Protein AF-A0A6P7GHE4-F1 (afdb_monomer_lite)

Secondary structure (DSSP, 8-state):
--------SS-------PPP---------TT---HHHHHHHHHHHHHHHHHHHTT--EEEEEEEEEETT---S-----SS--SHHHHHHTT----PPPPSS--SEEEEEEEE-SS-BPTT--EEEEEPS-S-GGGTS-HHHHHHHHHHHHHHSPTT-EEEE---TTTT-BSS----TTS-HHHHHHHHHHTT----TT--HHHHHHHHHHHTTTT--BHHHHHHHHTT-EEEEPPTT-GGG-THHHHHHHHHHHHHHH--S-HHHHHHHHHHHH--

InterPro domains:
  IPR036397 Ribonuclease H superfamily [G3DSA:3.30.420.10] (23-276)
  IPR038717 Tc1-like transposase, DDE domain [PF13358] (132-262)

Foldseek 3Di:
DPDDDDDDDDDDDDDDDDDDDDDDDDPPPVPDDDPVLVVLQVVLVVVVVVCVVVVAFEKEKDKDKAFLLQADPDDDADPVDPDPVSCVVVVHDRPADRDPDRHKMKMWIFMDTPVATQVVRIDIDIDDPDPDPDPPDALVVVVVSLLVVLVRDDAAHEYEDACPPSQQAAPDDQDDPPDDPVVLVVVCVVVVNDDDPPDDPVVSVVSSVVVVVVRRDGPSQVSQVVSNYHYRYDRPPPCVVRCVVVLVVQLSVQLNVPRPSDVVVSVVSSVVSNVD

Structure (mmCIF, N/CA/C/O backbone):
data_AF-A0A6P7GHE4-F1
#
_entry.id   AF-A0A6P7GHE4-F1
#
loop_
_atom_site.group_PDB
_atom_site.id
_atom_site.type_symbol
_atom_site.label_atom_id
_atom_site.label_alt_id
_atom_site.label_comp_id
_atom_site.label_asym_id
_atom_site.label_entity_id
_atom_site.label_seq_id
_atom_site.pdbx_PDB_ins_code
_atom_site.Cartn_x
_atom_site.Cartn_y
_atom_site.Cartn_z
_atom_site.occupancy
_atom_site.B_iso_or_equiv
_atom_site.auth_seq_id
_atom_site.auth_comp_id
_atom_site.auth_asym_id
_atom_site.auth_atom_id
_atom_site.pdbx_PDB_model_num
ATOM 1 N N . MET A 1 1 ? -32.252 -10.692 1.758 1.00 29.23 1 MET A N 1
ATOM 2 C CA . MET A 1 1 ? -33.285 -10.154 0.843 1.00 29.23 1 MET A CA 1
ATOM 3 C C . MET A 1 1 ? -34.645 -10.488 1.381 1.00 29.23 1 MET A C 1
ATOM 5 O O . MET A 1 1 ? -34.900 -11.663 1.584 1.00 29.23 1 MET A O 1
ATOM 9 N N . LYS A 1 2 ? -35.514 -9.495 1.576 1.00 24.69 2 LYS A N 1
ATOM 10 C CA . LYS A 1 2 ? -36.927 -9.709 1.251 1.00 24.69 2 LYS A CA 1
ATOM 11 C C . LYS A 1 2 ? -37.078 -9.450 -0.251 1.00 24.69 2 LYS A C 1
ATOM 13 O O . LYS A 1 2 ? -36.447 -8.537 -0.777 1.00 24.69 2 LYS A O 1
ATOM 18 N N . MET A 1 3 ? -37.784 -10.362 -0.910 1.00 25.02 3 MET A N 1
ATOM 19 C CA . MET A 1 3 ? -37.898 -10.554 -2.357 1.00 25.02 3 MET A CA 1
ATOM 20 C C . MET A 1 3 ? -38.840 -9.532 -3.007 1.00 25.02 3 MET A C 1
ATOM 22 O O . MET A 1 3 ? -39.865 -9.203 -2.420 1.00 25.02 3 MET A O 1
ATOM 26 N N . CYS A 1 4 ? -38.557 -9.146 -4.252 1.00 26.06 4 CYS A N 1
ATOM 27 C CA . CYS A 1 4 ? -39.612 -8.856 -5.224 1.00 26.06 4 CYS A CA 1
ATOM 28 C C . CYS A 1 4 ? -39.666 -10.035 -6.194 1.00 26.06 4 CYS A C 1
ATOM 30 O O . CYS A 1 4 ? -38.630 -10.469 -6.698 1.00 26.06 4 CYS A O 1
ATOM 32 N N . MET A 1 5 ? -40.864 -10.584 -6.389 1.00 27.06 5 MET A N 1
ATOM 33 C CA . MET A 1 5 ? -41.121 -11.653 -7.345 1.00 27.06 5 MET A CA 1
ATOM 34 C C . MET A 1 5 ? -41.538 -11.042 -8.674 1.00 27.06 5 MET A C 1
ATOM 36 O O . MET A 1 5 ? -42.474 -10.250 -8.712 1.00 27.06 5 MET A O 1
ATOM 40 N N . GLU A 1 6 ? -40.906 -11.482 -9.753 1.00 32.12 6 GLU A N 1
ATOM 41 C CA . GLU A 1 6 ? -41.463 -11.370 -11.094 1.00 32.12 6 GLU A CA 1
ATOM 42 C C . GLU A 1 6 ? -41.661 -12.800 -11.603 1.00 32.12 6 GLU A C 1
ATOM 44 O O . GLU A 1 6 ? -40.736 -13.617 -11.604 1.00 32.12 6 GLU A O 1
ATOM 49 N N . LYS A 1 7 ? -42.912 -13.151 -11.909 1.00 34.69 7 LYS A N 1
ATOM 50 C CA . LYS A 1 7 ? -43.255 -14.449 -12.486 1.00 34.69 7 LYS A CA 1
ATOM 51 C C . LYS A 1 7 ? -43.009 -14.366 -13.985 1.00 34.69 7 LYS A C 1
ATOM 53 O O . LYS A 1 7 ? -43.768 -13.686 -14.662 1.00 34.69 7 LYS A O 1
ATOM 58 N N . ASP A 1 8 ? -42.068 -15.148 -14.506 1.00 35.94 8 ASP A N 1
ATOM 59 C CA . ASP A 1 8 ? -42.230 -15.664 -15.863 1.00 35.94 8 ASP A CA 1
ATOM 60 C C . ASP A 1 8 ? -41.612 -17.068 -16.027 1.00 35.94 8 ASP A C 1
ATOM 62 O O . ASP A 1 8 ? -40.442 -17.319 -15.741 1.00 35.94 8 ASP A O 1
ATOM 66 N N . LYS A 1 9 ? -42.465 -18.006 -16.453 1.00 40.44 9 LYS A N 1
ATOM 67 C CA . LYS A 1 9 ? -42.154 -19.276 -17.144 1.00 40.44 9 LYS A CA 1
ATOM 68 C C . LYS A 1 9 ? -41.112 -20.232 -16.529 1.00 40.44 9 LYS A C 1
ATOM 70 O O . LYS A 1 9 ? -40.211 -20.726 -17.204 1.00 40.44 9 LYS A O 1
ATOM 75 N N . GLY A 1 10 ? -41.343 -20.643 -15.281 1.00 40.25 10 GLY A N 1
ATOM 76 C CA . GLY A 1 10 ? -41.163 -22.054 -14.889 1.00 40.25 10 GLY A CA 1
ATOM 77 C C . GLY A 1 10 ? -39.741 -22.628 -14.778 1.00 40.25 10 GLY A C 1
ATOM 78 O O . GLY A 1 10 ? -39.605 -23.848 -14.757 1.00 40.25 10 GLY A O 1
ATOM 79 N N . LYS A 1 11 ? -38.680 -21.816 -14.667 1.00 31.94 11 LYS A N 1
ATOM 80 C CA . LYS A 1 11 ? -37.327 -22.315 -14.338 1.00 31.94 11 LYS A CA 1
ATOM 81 C C . LYS A 1 11 ? -36.658 -21.444 -13.272 1.00 31.94 11 LYS A C 1
ATOM 83 O O . LYS A 1 11 ? -36.286 -20.306 -13.533 1.00 31.94 11 LYS A O 1
ATOM 88 N N . VAL A 1 12 ? -36.480 -21.994 -12.070 1.00 27.48 12 VAL A N 1
ATOM 89 C CA . VAL A 1 12 ? -35.759 -21.343 -10.964 1.00 27.48 12 VAL A CA 1
ATOM 90 C C . VAL A 1 12 ? -34.254 -21.421 -11.239 1.00 27.48 12 VAL A C 1
ATOM 92 O O . VAL A 1 12 ? -33.667 -22.498 -11.185 1.00 27.48 12 VAL A O 1
ATOM 95 N N . LYS A 1 13 ? -33.614 -20.283 -11.528 1.00 28.44 13 LYS A N 1
ATOM 96 C CA . LYS A 1 13 ? -32.155 -20.125 -11.434 1.00 28.44 13 LYS A CA 1
ATOM 97 C C . LYS A 1 13 ? -31.831 -19.304 -10.190 1.00 28.44 13 LYS A C 1
ATOM 99 O O . LYS A 1 13 ? -32.267 -18.165 -10.061 1.00 28.44 13 LYS A O 1
ATOM 104 N N . ILE A 1 14 ? -31.061 -19.894 -9.282 1.00 24.64 14 ILE A N 1
ATOM 105 C CA . ILE A 1 14 ? -30.550 -19.239 -8.077 1.00 24.64 14 ILE A CA 1
ATOM 106 C C . ILE A 1 14 ? -29.325 -18.411 -8.481 1.00 24.64 14 ILE A C 1
ATOM 108 O O . ILE A 1 14 ? -28.279 -18.973 -8.792 1.00 24.64 14 ILE A O 1
ATOM 112 N N . TYR A 1 15 ? -29.436 -17.083 -8.465 1.00 30.89 15 TYR A N 1
ATOM 113 C CA . TYR A 1 15 ? -28.270 -16.198 -8.435 1.00 30.89 15 TYR A CA 1
ATOM 114 C C . TYR A 1 15 ? -28.155 -15.610 -7.031 1.00 30.89 15 TYR A C 1
ATOM 116 O O . TYR A 1 15 ? -28.996 -14.832 -6.585 1.00 30.89 15 TYR A O 1
ATOM 124 N N . VAL A 1 16 ? -27.110 -16.022 -6.316 1.00 27.73 16 VAL A N 1
ATOM 125 C CA . VAL A 1 16 ? -26.747 -15.484 -5.004 1.00 27.73 16 VAL A CA 1
ATOM 126 C C . VAL A 1 16 ? -26.125 -14.103 -5.220 1.00 27.73 16 VAL A C 1
ATOM 128 O O . VAL A 1 16 ? -24.949 -13.994 -5.554 1.00 27.73 16 VAL A O 1
ATOM 131 N N . LEU A 1 17 ? -26.911 -13.040 -5.046 1.00 35.88 17 LEU A N 1
ATOM 132 C CA . LEU A 1 17 ? -26.409 -11.668 -4.930 1.00 35.88 17 LEU A CA 1
ATOM 133 C C . LEU A 1 17 ? -26.568 -11.202 -3.477 1.00 35.88 17 LEU A C 1
ATOM 135 O O . LEU A 1 17 ? -27.676 -11.043 -2.961 1.00 35.88 17 LEU A O 1
ATOM 139 N N . LEU A 1 18 ? -25.425 -11.048 -2.804 1.00 32.50 18 LEU A N 1
ATOM 140 C CA . LEU A 1 18 ? -25.300 -10.535 -1.440 1.00 32.50 18 LEU A CA 1
ATOM 141 C C . LEU A 1 18 ? -25.598 -9.023 -1.343 1.00 32.50 18 LEU A C 1
ATOM 143 O O . LEU A 1 18 ? -25.493 -8.268 -2.303 1.00 32.50 18 LEU A O 1
ATOM 147 N N . PHE A 1 19 ? -25.971 -8.624 -0.127 1.00 30.53 19 PHE A N 1
ATOM 148 C CA . PHE A 1 19 ? -26.656 -7.401 0.304 1.00 30.53 19 PHE A CA 1
ATOM 149 C C . PHE A 1 19 ? -25.765 -6.149 0.504 1.00 30.53 19 PHE A C 1
ATOM 151 O O . PHE A 1 19 ? -24.581 -6.256 0.806 1.00 30.53 19 PHE A O 1
ATOM 158 N N . CYS A 1 20 ? -26.398 -4.968 0.386 1.00 33.34 20 CYS A N 1
ATOM 159 C CA . CYS A 1 20 ? -25.912 -3.568 0.419 1.00 33.34 20 CYS A CA 1
ATOM 160 C C . CYS A 1 20 ? -25.050 -3.118 1.627 1.00 33.34 20 CYS A C 1
ATOM 162 O O . CYS A 1 20 ? -25.202 -3.681 2.707 1.00 33.34 20 CYS A O 1
ATOM 164 N N . ARG A 1 21 ? -24.305 -1.987 1.509 1.00 26.16 21 ARG A N 1
ATOM 165 C CA . ARG A 1 21 ? -23.842 -1.135 2.646 1.00 26.16 21 ARG A CA 1
ATOM 166 C C . ARG A 1 21 ? -23.670 0.371 2.319 1.00 26.16 21 ARG A C 1
ATOM 168 O O . ARG A 1 21 ? -23.484 0.763 1.174 1.00 26.16 21 ARG A O 1
ATOM 175 N N . TYR A 1 22 ? -23.765 1.168 3.389 1.00 29.47 22 TYR A N 1
ATOM 176 C CA . TYR A 1 22 ? -23.756 2.636 3.545 1.00 29.47 22 TYR A CA 1
ATOM 177 C C . TYR A 1 22 ? -22.556 3.347 2.876 1.00 29.47 22 TYR A C 1
ATOM 179 O O . TYR A 1 22 ? -21.414 2.965 3.117 1.00 29.47 22 TYR A O 1
ATOM 187 N N . LEU A 1 23 ? -22.801 4.398 2.078 1.00 32.28 23 LEU A N 1
ATOM 188 C CA . LEU A 1 23 ? -21.763 5.166 1.368 1.00 32.28 23 LEU A CA 1
ATOM 189 C C . LEU A 1 23 ? -21.802 6.653 1.755 1.00 32.28 23 LEU A C 1
ATOM 191 O O . LEU A 1 23 ? -22.831 7.313 1.615 1.00 32.28 23 LEU A O 1
ATOM 195 N N . LYS A 1 24 ? -20.654 7.201 2.166 1.00 36.69 24 LYS A N 1
ATOM 196 C CA . LYS A 1 24 ? -20.411 8.652 2.236 1.00 36.69 24 LYS A CA 1
ATOM 197 C C . LYS A 1 24 ? -20.245 9.187 0.806 1.00 36.69 24 LYS A C 1
ATOM 199 O O . LYS A 1 24 ? -19.669 8.491 -0.028 1.00 36.69 24 LYS A O 1
ATOM 204 N N . ARG A 1 25 ? -20.745 10.394 0.493 1.00 32.78 25 ARG A N 1
ATOM 205 C CA . ARG A 1 25 ? -20.596 11.023 -0.842 1.00 32.78 25 ARG A CA 1
ATOM 206 C C . ARG A 1 25 ? -19.114 11.067 -1.240 1.00 32.78 25 ARG A C 1
ATOM 208 O O . ARG A 1 25 ? -18.381 11.934 -0.776 1.00 32.78 25 ARG A O 1
ATOM 215 N N . SER A 1 26 ? -18.689 10.156 -2.112 1.00 46.00 26 SER A N 1
ATOM 216 C CA . SER A 1 26 ? -17.427 10.254 -2.843 1.00 46.00 26 SER A CA 1
ATOM 217 C C . SER A 1 26 ? -17.683 10.912 -4.200 1.00 46.00 26 SER A C 1
ATOM 219 O O . SER A 1 26 ? -18.806 10.886 -4.721 1.00 46.00 26 SER A O 1
ATOM 221 N N . ARG A 1 27 ? -16.651 11.537 -4.782 1.00 42.72 27 ARG A N 1
ATOM 222 C CA . ARG A 1 27 ? -16.658 11.930 -6.197 1.00 42.72 27 ARG A CA 1
ATOM 223 C C . ARG A 1 27 ? -16.762 10.641 -7.019 1.00 42.72 27 ARG A C 1
ATOM 225 O O . ARG A 1 27 ? -15.749 10.026 -7.324 1.00 42.72 27 ARG A O 1
ATOM 232 N N . LYS A 1 28 ? -17.988 10.195 -7.302 1.00 43.09 28 LYS A N 1
ATOM 233 C CA . LYS A 1 28 ? -18.274 9.021 -8.133 1.00 43.09 28 LYS A CA 1
ATOM 234 C C . LYS A 1 28 ? -17.697 9.246 -9.534 1.00 43.09 28 LYS A C 1
ATOM 236 O O . LYS A 1 28 ? -18.369 9.797 -10.395 1.00 43.09 28 LYS A O 1
ATOM 241 N N . SER A 1 29 ? -16.471 8.790 -9.770 1.00 46.34 29 SER A N 1
ATOM 242 C CA . SER A 1 29 ? -15.884 8.643 -11.109 1.00 46.34 29 SER A CA 1
ATOM 243 C C . SER A 1 29 ? -16.321 7.348 -11.806 1.00 46.34 29 SER A C 1
ATOM 245 O O . SER A 1 29 ? -15.882 7.082 -12.919 1.00 46.34 29 SER A O 1
ATOM 247 N N . HIS A 1 30 ? -17.224 6.566 -11.195 1.00 45.22 30 HIS A N 1
ATOM 248 C CA . HIS A 1 30 ? -17.706 5.270 -11.700 1.00 45.22 30 HIS A CA 1
ATOM 249 C C . HIS A 1 30 ? -18.338 5.329 -13.102 1.00 45.22 30 HIS A C 1
ATOM 251 O O . HIS A 1 30 ? -18.618 4.288 -13.684 1.00 45.22 30 HIS A O 1
ATOM 257 N N . LEU A 1 31 ? -18.617 6.522 -13.636 1.00 49.34 31 LEU A N 1
ATOM 258 C CA . LEU A 1 31 ? -19.331 6.663 -14.901 1.00 49.34 31 LEU A CA 1
ATOM 259 C C . LEU A 1 31 ? -18.430 6.613 -16.140 1.00 49.34 31 LEU A C 1
ATOM 261 O O . LEU A 1 31 ? -18.972 6.417 -17.219 1.00 49.34 31 LEU A O 1
ATOM 265 N N . ILE A 1 32 ? -17.098 6.717 -16.014 1.00 54.50 32 ILE A N 1
ATOM 266 C CA . ILE A 1 32 ? -16.147 6.452 -17.113 1.00 54.50 32 ILE A CA 1
ATOM 267 C C . ILE A 1 32 ? -14.817 5.959 -16.507 1.00 54.50 32 ILE A C 1
ATOM 269 O O . ILE A 1 32 ? -13.859 6.722 -16.361 1.00 54.50 32 ILE A O 1
ATOM 273 N N . GLU A 1 33 ? -14.743 4.687 -16.099 1.00 67.69 33 GLU A N 1
ATOM 274 C CA . GLU A 1 33 ? -13.440 4.064 -15.820 1.00 67.69 33 GLU A CA 1
ATOM 275 C C . GLU A 1 33 ? -12.651 3.975 -17.132 1.00 67.69 33 GLU A C 1
ATOM 277 O O . GLU A 1 33 ? -13.160 3.498 -18.145 1.00 67.69 33 GLU A O 1
ATOM 282 N N . ARG A 1 34 ? -11.394 4.423 -17.127 1.00 80.19 34 ARG A N 1
ATOM 283 C CA . ARG A 1 34 ? -10.511 4.242 -18.283 1.00 80.19 34 ARG A CA 1
ATOM 284 C C . ARG A 1 34 ? -10.217 2.754 -18.492 1.00 80.19 34 ARG A C 1
ATOM 286 O O . ARG A 1 34 ? -9.992 2.028 -17.523 1.00 80.19 34 ARG A O 1
ATOM 293 N N . ASP A 1 35 ? -10.096 2.323 -19.746 1.00 87.81 35 ASP A N 1
ATOM 294 C CA . ASP A 1 35 ? -9.808 0.927 -20.101 1.00 87.81 35 ASP A CA 1
ATOM 295 C C . ASP A 1 35 ? -8.580 0.335 -19.392 1.00 87.81 35 ASP A C 1
ATOM 297 O O . ASP A 1 35 ? -8.543 -0.856 -19.084 1.00 87.81 35 ASP A O 1
ATOM 301 N N . ASP A 1 36 ? -7.541 1.135 -19.140 1.00 84.56 36 ASP A N 1
ATOM 302 C CA . ASP A 1 36 ? -6.350 0.680 -18.422 1.00 84.56 36 ASP A CA 1
ATOM 303 C C . ASP A 1 36 ? -6.643 0.335 -16.955 1.00 84.56 36 ASP A C 1
ATOM 305 O O . ASP A 1 36 ? -6.103 -0.652 -16.448 1.00 84.56 36 ASP A O 1
ATOM 309 N N . ILE A 1 37 ? -7.541 1.080 -16.304 1.00 84.00 37 ILE A N 1
ATOM 310 C CA . ILE A 1 37 ? -7.993 0.818 -14.930 1.00 84.00 37 ILE A CA 1
ATOM 311 C C . ILE A 1 37 ? -8.893 -0.420 -14.904 1.00 84.00 37 ILE A C 1
ATOM 313 O O . ILE A 1 37 ? -8.668 -1.304 -14.078 1.00 84.00 37 ILE A O 1
ATOM 317 N N . ILE A 1 38 ? -9.813 -0.560 -15.868 1.00 85.69 38 ILE A N 1
ATOM 318 C CA . ILE A 1 38 ? -10.664 -1.755 -16.011 1.00 85.69 38 ILE A CA 1
ATOM 319 C C . ILE A 1 38 ? -9.796 -3.010 -16.171 1.00 85.69 38 ILE A C 1
ATOM 321 O O . ILE A 1 38 ? -9.949 -3.980 -15.427 1.00 85.69 38 ILE A O 1
ATOM 325 N N . ARG A 1 39 ? -8.820 -2.988 -17.092 1.00 91.25 39 ARG A N 1
ATOM 326 C CA . ARG A 1 39 ? -7.888 -4.112 -17.292 1.00 91.25 39 ARG A CA 1
ATOM 327 C C . ARG A 1 39 ? -7.057 -4.399 -16.044 1.00 91.25 39 ARG A C 1
ATOM 329 O O . ARG A 1 39 ? -6.754 -5.559 -15.767 1.00 91.25 39 ARG A O 1
ATOM 336 N N . TRP A 1 40 ? -6.650 -3.379 -15.288 1.00 91.62 40 TRP A N 1
ATOM 337 C CA . TRP A 1 40 ? -5.955 -3.589 -14.017 1.00 91.62 40 TRP A CA 1
ATOM 338 C C . TRP A 1 40 ? -6.873 -4.261 -12.997 1.00 91.62 40 TRP A C 1
ATOM 340 O O . TRP A 1 40 ? -6.486 -5.278 -12.429 1.00 91.62 40 TRP A O 1
ATOM 350 N N . ARG A 1 41 ? -8.108 -3.786 -12.835 1.00 91.31 41 ARG A N 1
ATOM 351 C CA . ARG A 1 41 ? -9.088 -4.400 -11.939 1.00 91.31 41 ARG A CA 1
ATOM 352 C C . ARG A 1 41 ? -9.370 -5.856 -12.292 1.00 91.31 41 ARG A C 1
ATOM 354 O O . ARG A 1 41 ? -9.314 -6.704 -11.406 1.00 91.31 41 ARG A O 1
ATOM 361 N N . CYS A 1 42 ? -9.575 -6.183 -13.567 1.00 94.00 42 CYS A N 1
ATOM 362 C CA . CYS A 1 42 ? -9.729 -7.571 -14.013 1.00 94.00 42 CYS A CA 1
ATOM 363 C C . CYS A 1 42 ? -8.509 -8.438 -13.662 1.00 94.00 42 CYS A C 1
ATOM 365 O O . CYS A 1 42 ? -8.674 -9.545 -13.148 1.00 94.00 42 CYS A O 1
ATOM 367 N N . ARG A 1 43 ? -7.286 -7.933 -13.883 1.00 96.38 43 ARG A N 1
ATOM 368 C CA . ARG A 1 43 ? -6.051 -8.639 -13.501 1.00 96.38 43 ARG A CA 1
ATOM 369 C C . ARG A 1 43 ? -5.957 -8.844 -11.994 1.00 96.38 43 ARG A C 1
ATOM 371 O O . ARG A 1 43 ? -5.748 -9.970 -11.567 1.00 96.38 43 ARG A O 1
ATOM 378 N N . TYR A 1 44 ? -6.193 -7.801 -11.201 1.00 96.44 44 TYR A N 1
ATOM 379 C CA . TYR A 1 44 ? -6.195 -7.881 -9.740 1.00 96.44 44 TYR A CA 1
ATOM 380 C C . TYR A 1 44 ? -7.180 -8.944 -9.236 1.00 96.44 44 TYR A C 1
ATOM 382 O O . TYR A 1 44 ? -6.799 -9.817 -8.460 1.00 96.44 44 TYR A O 1
ATOM 390 N N . LEU A 1 45 ? -8.427 -8.911 -9.721 1.00 95.81 45 LEU A N 1
ATOM 391 C CA . LEU A 1 45 ? -9.470 -9.866 -9.333 1.00 95.81 45 LEU A CA 1
ATOM 392 C C . LEU A 1 45 ? -9.116 -11.304 -9.732 1.00 95.81 45 LEU A C 1
ATOM 394 O O . LEU A 1 45 ? -9.412 -12.239 -8.988 1.00 95.81 45 LEU A O 1
ATOM 398 N N . THR A 1 46 ? -8.463 -11.482 -10.880 1.00 97.81 46 THR A N 1
ATOM 399 C CA . THR A 1 46 ? -7.979 -12.792 -11.332 1.00 97.81 46 THR A CA 1
ATOM 400 C C . THR A 1 46 ? -6.850 -13.289 -10.431 1.00 97.81 46 THR A C 1
ATOM 402 O O . THR A 1 46 ? -6.958 -14.379 -9.877 1.00 97.81 46 THR A O 1
ATOM 405 N N . SER A 1 47 ? -5.822 -12.465 -10.200 1.00 97.56 47 SER A N 1
ATOM 406 C CA . SER A 1 47 ? -4.669 -12.816 -9.365 1.00 97.56 47 SER A CA 1
ATOM 407 C C . SER A 1 47 ? -5.067 -13.125 -7.927 1.00 97.56 47 SER A C 1
ATOM 409 O O . SER A 1 47 ? -4.643 -14.133 -7.374 1.00 97.56 47 SER A O 1
ATOM 411 N N . ILE A 1 48 ? -5.927 -12.310 -7.307 1.00 96.38 48 ILE A N 1
ATOM 412 C CA . ILE A 1 48 ? -6.341 -12.564 -5.924 1.00 96.38 48 ILE A CA 1
ATOM 413 C C . ILE A 1 48 ? -7.184 -13.841 -5.805 1.00 96.38 48 ILE A C 1
ATOM 415 O O . ILE A 1 48 ? -7.066 -14.562 -4.817 1.00 96.38 48 ILE A O 1
ATOM 419 N N . LYS A 1 49 ? -8.012 -14.157 -6.812 1.00 97.50 49 LYS A N 1
ATOM 420 C CA . LYS A 1 49 ? -8.769 -15.416 -6.865 1.00 97.50 49 LYS A CA 1
ATOM 421 C C . LYS A 1 49 ? -7.830 -16.615 -6.994 1.00 97.50 49 LYS A C 1
ATOM 423 O O . LYS A 1 49 ? -8.014 -17.605 -6.293 1.00 97.50 49 LYS A O 1
ATOM 428 N N . GLU A 1 50 ? -6.830 -16.509 -7.859 1.00 98.19 50 GLU A N 1
ATOM 429 C CA . GLU A 1 50 ? -5.810 -17.534 -8.047 1.00 98.19 50 GLU A CA 1
ATOM 430 C C . GLU A 1 50 ? -5.015 -17.777 -6.756 1.00 98.19 50 GLU A C 1
ATOM 432 O O . GLU A 1 50 ? -4.937 -18.911 -6.288 1.00 98.19 50 GLU A O 1
ATOM 437 N N . TYR A 1 51 ? -4.516 -16.724 -6.108 1.00 97.88 51 TYR A N 1
ATOM 438 C CA . TYR A 1 51 ? -3.779 -16.855 -4.850 1.00 97.88 51 TYR A CA 1
ATOM 439 C C . TYR A 1 51 ? -4.610 -17.495 -3.735 1.00 97.88 51 TYR A C 1
ATOM 441 O O . TYR A 1 51 ? -4.101 -18.358 -3.021 1.00 97.88 51 TYR A O 1
ATOM 449 N N . ARG A 1 52 ? -5.902 -17.154 -3.638 1.00 96.19 52 ARG A N 1
ATOM 450 C CA . ARG A 1 52 ? -6.835 -17.832 -2.723 1.00 96.19 52 ARG A CA 1
ATOM 451 C C . ARG A 1 52 ? -6.986 -19.314 -3.060 1.00 96.19 52 ARG A C 1
ATOM 453 O O . ARG A 1 52 ? -6.949 -20.139 -2.159 1.00 96.19 52 ARG A O 1
ATOM 460 N N . SER A 1 53 ? -7.112 -19.666 -4.343 1.00 97.62 53 SER A N 1
ATOM 461 C CA . SER A 1 53 ? -7.220 -21.072 -4.769 1.00 97.62 53 SER A CA 1
ATOM 462 C C . SER A 1 53 ? -5.958 -21.892 -4.485 1.00 97.62 53 SER A C 1
ATOM 464 O O . SER A 1 53 ? -6.049 -23.089 -4.241 1.00 97.62 53 SER A O 1
ATOM 466 N N . GLN A 1 54 ? -4.794 -21.239 -4.457 1.00 97.38 54 GLN A N 1
ATOM 467 C CA . GLN A 1 54 ? -3.512 -21.839 -4.084 1.00 97.38 54 GLN A CA 1
ATOM 468 C C . GLN A 1 54 ? -3.302 -21.910 -2.561 1.00 97.38 54 GLN A C 1
ATOM 470 O O . GLN A 1 54 ? -2.249 -22.359 -2.117 1.00 97.38 54 GLN A O 1
ATOM 475 N N . GLY A 1 55 ? -4.254 -21.425 -1.753 1.00 96.06 55 GLY A N 1
ATOM 476 C CA . GLY A 1 55 ? -4.123 -21.376 -0.296 1.00 96.06 55 GLY A CA 1
ATOM 477 C C . GLY A 1 55 ? -3.027 -20.425 0.194 1.00 96.06 55 GLY A C 1
ATOM 478 O O . GLY A 1 55 ? -2.510 -20.604 1.295 1.00 96.06 55 GLY A O 1
ATOM 479 N N . LYS A 1 56 ? -2.629 -19.429 -0.612 1.00 97.25 56 LYS A N 1
ATOM 480 C CA . LYS A 1 56 ? -1.616 -18.455 -0.189 1.00 97.25 56 LYS A CA 1
ATOM 481 C C . LYS A 1 56 ? -2.180 -17.560 0.922 1.00 97.25 56 LYS A C 1
ATOM 483 O O . LYS A 1 56 ? -3.261 -16.999 0.729 1.00 97.25 56 LYS A O 1
ATOM 488 N N . PRO A 1 57 ? -1.443 -17.341 2.026 1.00 97.06 57 PRO A N 1
ATOM 489 C CA . PRO A 1 57 ? -1.812 -16.349 3.031 1.00 97.06 57 PRO A CA 1
ATOM 490 C C . PRO A 1 57 ? -1.881 -14.952 2.408 1.00 97.06 57 PRO A C 1
ATOM 492 O O . PRO A 1 57 ? -0.935 -14.533 1.737 1.00 97.06 57 PRO A O 1
ATOM 495 N N . ILE A 1 58 ? -2.984 -14.232 2.622 1.00 98.19 58 ILE A N 1
ATOM 496 C CA . ILE A 1 58 ? -3.170 -12.873 2.097 1.00 98.19 58 ILE A CA 1
ATOM 497 C C . ILE A 1 58 ? -3.251 -11.892 3.256 1.00 98.19 58 ILE A C 1
ATOM 499 O O . ILE A 1 58 ? -4.099 -12.024 4.139 1.00 98.19 58 ILE A O 1
ATOM 503 N N . TYR A 1 59 ? -2.387 -10.891 3.202 1.00 98.31 59 TYR A N 1
ATOM 504 C CA . TYR A 1 59 ? -2.324 -9.795 4.145 1.00 98.31 59 TYR A CA 1
ATOM 505 C C . TYR A 1 59 ? -2.673 -8.497 3.433 1.00 98.31 59 TYR A C 1
ATOM 507 O O . TYR A 1 59 ? -2.259 -8.264 2.300 1.00 98.31 59 TYR A O 1
ATOM 515 N N . TYR A 1 60 ? -3.432 -7.653 4.107 1.00 97.56 60 TYR A N 1
ATOM 516 C CA . TYR A 1 60 ? -3.893 -6.364 3.628 1.00 97.56 60 TYR A CA 1
ATOM 517 C C . TYR A 1 60 ? -3.292 -5.305 4.534 1.00 97.56 60 TYR A C 1
ATOM 519 O O . TYR A 1 60 ? -3.419 -5.411 5.754 1.00 97.56 60 TYR A O 1
ATOM 527 N N . LEU A 1 61 ? -2.617 -4.326 3.945 1.00 96.00 61 LEU A N 1
ATOM 528 C CA . LEU A 1 61 ? -2.131 -3.154 4.659 1.00 96.00 61 LEU A CA 1
ATOM 529 C C . LEU A 1 61 ? -2.788 -1.904 4.100 1.00 96.00 61 LEU A C 1
ATOM 531 O O . LEU A 1 61 ? -3.177 -1.872 2.928 1.00 96.00 61 LEU A O 1
ATOM 535 N N . ASP A 1 62 ? -2.930 -0.914 4.968 1.00 92.69 62 ASP A N 1
ATOM 536 C CA . ASP A 1 62 ? -3.452 0.403 4.634 1.00 92.69 62 ASP A CA 1
ATOM 537 C C . ASP A 1 62 ? -3.227 1.369 5.799 1.00 92.69 62 ASP A C 1
ATOM 539 O O . ASP A 1 62 ? -3.107 0.958 6.962 1.00 92.69 62 ASP A O 1
ATOM 543 N N . GLU A 1 63 ? -3.238 2.654 5.478 1.00 90.50 63 GLU A N 1
ATOM 544 C CA . GLU A 1 63 ? -3.164 3.757 6.416 1.00 90.50 63 GLU A CA 1
ATOM 545 C C . GLU A 1 63 ? -4.552 4.354 6.692 1.00 90.50 63 GLU A C 1
ATOM 547 O O . GLU A 1 63 ? -5.345 4.621 5.794 1.00 90.50 63 GLU A O 1
ATOM 552 N N . THR A 1 64 ? -4.831 4.694 7.949 1.00 88.88 64 THR A N 1
ATOM 553 C CA . THR A 1 64 ? -5.978 5.534 8.317 1.00 88.88 64 THR A CA 1
ATOM 554 C C . THR A 1 64 ? -5.555 6.615 9.302 1.00 88.88 64 THR A C 1
ATOM 556 O O . THR A 1 64 ? -4.503 6.551 9.932 1.00 88.88 64 THR A O 1
ATOM 559 N N . TRP A 1 65 ? -6.414 7.613 9.486 1.00 85.38 65 TRP A N 1
ATOM 560 C CA . TRP A 1 65 ? -6.270 8.608 10.541 1.00 85.38 65 TRP A CA 1
ATOM 561 C C . TRP A 1 65 ? -7.459 8.596 11.500 1.00 85.38 65 TRP A C 1
ATOM 563 O O . TRP A 1 65 ? -8.606 8.344 11.106 1.00 85.38 65 TRP A O 1
ATOM 573 N N . VAL A 1 66 ? -7.180 8.932 12.756 1.00 84.75 66 VAL A N 1
ATOM 574 C CA . VAL A 1 66 ? -8.172 9.206 13.799 1.00 84.75 66 VAL A CA 1
ATOM 575 C C . VAL A 1 66 ? -7.867 10.573 14.392 1.00 84.75 66 VAL A C 1
ATOM 577 O O . VAL A 1 66 ? -6.730 10.861 14.740 1.00 84.75 66 VAL A O 1
ATOM 580 N N . ASN A 1 67 ? -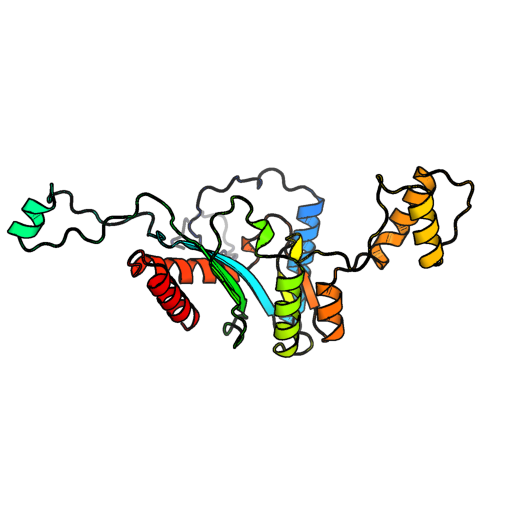8.871 11.440 14.478 1.00 84.00 67 ASN A N 1
ATOM 581 C CA . ASN A 1 67 ? -8.681 12.794 14.995 1.00 84.00 67 ASN A CA 1
ATOM 582 C C . ASN A 1 67 ? -9.050 12.868 16.479 1.00 84.00 67 ASN A C 1
ATOM 584 O O . ASN A 1 67 ? -9.933 12.145 16.934 1.00 84.00 67 ASN A O 1
ATOM 588 N N . GLU A 1 68 ? -8.456 13.807 17.206 1.00 80.00 68 GLU A N 1
ATOM 589 C CA . GLU A 1 68 ? -8.805 14.110 18.595 1.00 80.00 68 GLU A CA 1
ATOM 590 C C . GLU A 1 68 ? -10.307 14.389 18.745 1.00 80.00 68 GLU A C 1
ATOM 592 O O . GLU A 1 68 ? -10.975 13.804 19.591 1.00 80.00 68 GLU A O 1
ATOM 597 N N . GLY A 1 69 ? -10.879 15.187 17.841 1.00 73.12 69 GLY A N 1
ATOM 598 C CA . GLY A 1 69 ? -12.310 15.485 17.787 1.00 73.12 69 GLY A CA 1
ATOM 599 C C . GLY A 1 69 ? -13.172 14.448 17.059 1.00 73.12 69 GLY A C 1
ATOM 600 O O . GLY A 1 69 ? -14.258 14.792 16.593 1.00 73.12 69 GLY A O 1
ATOM 601 N N . HIS A 1 70 ? -12.704 13.208 16.864 1.00 73.25 70 HIS A N 1
ATOM 602 C CA . HIS A 1 70 ? -13.451 12.203 16.101 1.00 73.25 70 HIS A CA 1
ATOM 603 C C . HIS A 1 70 ? -14.759 11.805 16.805 1.00 73.25 70 HIS A C 1
ATOM 605 O O . HIS A 1 70 ? -14.747 11.203 17.874 1.00 73.25 70 HIS A O 1
ATOM 611 N N . THR A 1 71 ? -15.894 12.136 16.192 1.00 66.62 71 THR A N 1
ATOM 612 C CA . THR A 1 71 ? -17.248 11.889 16.712 1.00 66.62 71 THR A CA 1
ATOM 613 C C . THR A 1 71 ? -18.111 11.181 15.676 1.00 66.62 71 THR A C 1
ATOM 615 O O . THR A 1 71 ? -17.794 11.153 14.483 1.00 66.62 71 THR A O 1
ATOM 618 N N . LYS A 1 72 ? -19.243 10.623 16.121 1.00 60.56 72 LYS A N 1
ATOM 619 C CA . LYS A 1 72 ? -20.291 10.163 15.207 1.00 60.56 72 LYS A CA 1
ATOM 620 C C . LYS A 1 72 ? -20.928 11.352 14.490 1.00 60.56 72 LYS A C 1
ATOM 622 O O . LYS A 1 72 ? -21.220 12.370 15.104 1.00 60.56 72 LYS A O 1
ATOM 627 N N . GLU A 1 73 ? -21.251 11.172 13.209 1.00 51.50 73 GLU A N 1
ATOM 628 C CA . GLU A 1 73 ? -21.985 12.178 12.420 1.00 51.50 73 GLU A CA 1
ATOM 629 C C . GLU A 1 73 ? -23.408 12.436 12.951 1.00 51.50 73 GLU A C 1
ATOM 631 O O . GLU A 1 73 ? -24.001 13.466 12.643 1.00 51.50 73 GLU A O 1
ATOM 636 N N . LYS A 1 74 ? -23.966 11.505 13.739 1.00 50.16 74 LYS A N 1
ATOM 637 C CA . LYS A 1 74 ? -25.286 11.618 14.367 1.00 50.16 74 LYS A CA 1
ATOM 638 C C . LYS A 1 74 ? -25.183 11.265 15.846 1.00 50.16 74 LYS A C 1
ATOM 640 O O . LYS A 1 74 ? -24.727 10.172 16.187 1.00 50.16 74 LYS A O 1
ATOM 645 N N . VAL A 1 75 ? -25.636 12.175 16.697 1.00 51.12 75 VAL A N 1
ATOM 646 C CA . VAL A 1 75 ? -25.740 12.001 18.149 1.00 51.12 75 VAL A CA 1
ATOM 647 C C . VAL A 1 75 ? -27.162 12.390 18.548 1.00 51.12 75 VAL A C 1
ATOM 649 O O . VAL A 1 75 ? -27.733 13.300 17.947 1.00 51.12 75 VAL A O 1
ATOM 652 N N . TRP A 1 76 ? -27.745 11.684 19.515 1.00 45.81 76 TRP A N 1
ATOM 653 C CA . TRP A 1 76 ? -29.008 12.104 20.118 1.00 45.81 76 TRP A CA 1
ATOM 654 C C . TRP A 1 76 ? -28.746 13.358 20.945 1.00 45.81 76 TRP A C 1
ATOM 656 O O . TRP A 1 76 ? -27.936 13.333 21.869 1.00 45.81 76 TRP A O 1
ATOM 666 N N . VAL A 1 77 ? -29.387 14.455 20.559 1.00 52.56 77 VAL A N 1
ATOM 667 C CA . VAL A 1 77 ? -29.346 15.715 21.295 1.00 52.56 77 VAL A CA 1
ATOM 668 C C . VAL A 1 77 ? -30.695 15.859 21.974 1.00 52.56 77 VAL A C 1
ATOM 670 O O . VAL A 1 77 ? -31.724 15.781 21.306 1.00 52.56 77 VAL A O 1
ATOM 673 N N . ASP A 1 78 ? -30.673 16.030 23.289 1.00 50.25 78 ASP A N 1
ATOM 674 C CA . ASP A 1 78 ? -31.858 16.394 24.055 1.00 50.25 78 ASP A CA 1
ATOM 675 C C . ASP A 1 78 ? -32.305 17.802 23.629 1.00 50.25 78 ASP A C 1
ATOM 677 O O . ASP A 1 78 ? -31.526 18.757 23.700 1.00 50.25 78 ASP A O 1
ATOM 681 N N . THR A 1 79 ? -33.524 17.918 23.100 1.00 58.31 79 THR A N 1
ATOM 682 C CA . THR A 1 79 ? -34.096 19.189 22.630 1.00 58.31 79 THR A CA 1
ATOM 683 C C . THR A 1 79 ? -34.809 19.973 23.728 1.00 58.31 79 THR A C 1
ATOM 685 O O . THR A 1 79 ? -35.119 21.148 23.522 1.00 58.31 79 THR A O 1
ATOM 688 N N . ASP A 1 80 ? -35.065 19.344 24.874 1.00 60.56 80 ASP A N 1
ATOM 689 C CA . ASP A 1 80 ? -35.847 19.912 25.971 1.00 60.56 80 ASP A CA 1
ATOM 690 C C . ASP A 1 80 ? -34.953 20.716 26.931 1.00 60.56 80 ASP A C 1
ATOM 692 O O . ASP A 1 80 ? -35.377 21.728 27.502 1.00 60.56 80 ASP A O 1
ATOM 696 N N . ILE A 1 81 ? -33.671 20.350 27.026 1.00 60.84 81 ILE A N 1
ATOM 697 C CA . ILE A 1 81 ? -32.659 21.074 27.803 1.00 60.84 81 ILE A CA 1
ATOM 698 C C . ILE A 1 81 ? -32.086 22.246 26.991 1.00 60.84 81 ILE A C 1
ATOM 700 O O . ILE A 1 81 ? -31.232 22.081 26.118 1.00 60.84 81 ILE A O 1
ATOM 704 N N . LYS A 1 82 ? -32.486 23.479 27.325 1.00 59.38 82 LYS A N 1
ATOM 705 C CA . LYS A 1 82 ? -32.104 24.676 26.547 1.00 59.38 82 LYS A CA 1
ATOM 706 C C . LYS A 1 82 ? -30.741 25.261 26.912 1.00 59.38 82 LYS A C 1
ATOM 708 O O . LYS A 1 82 ? -30.161 26.005 26.122 1.00 59.38 82 LYS A O 1
ATOM 713 N N . ASN A 1 83 ? -30.224 24.991 28.112 1.00 63.16 83 ASN A N 1
ATOM 714 C CA . ASN A 1 83 ? -28.913 25.481 28.541 1.00 63.16 83 ASN A CA 1
ATOM 715 C C . ASN A 1 83 ? -28.316 24.660 29.698 1.00 63.16 83 ASN A C 1
ATOM 717 O O . ASN A 1 83 ? -29.004 23.935 30.411 1.00 63.16 83 ASN A O 1
ATOM 721 N N . ARG A 1 84 ? -27.001 24.821 29.911 1.00 57.00 84 ARG A N 1
ATOM 722 C CA . ARG A 1 84 ? -26.219 24.103 30.937 1.00 57.00 84 ARG A CA 1
ATOM 723 C C . ARG A 1 84 ? -26.740 24.322 32.365 1.00 57.00 84 ARG A C 1
ATOM 725 O O . ARG A 1 84 ? -26.572 23.444 33.203 1.00 57.00 84 ARG A O 1
ATOM 732 N N . ARG A 1 85 ? -27.344 25.483 32.644 1.00 62.09 85 ARG A N 1
ATOM 733 C CA . ARG A 1 85 ? -27.858 25.837 33.975 1.00 62.09 85 ARG A CA 1
ATOM 734 C C . ARG A 1 85 ? -29.114 25.028 34.300 1.00 62.09 85 ARG A C 1
ATOM 736 O O . ARG A 1 85 ? -29.176 24.451 35.374 1.00 62.09 85 ARG A O 1
ATOM 743 N N . GLN A 1 86 ? -30.032 24.917 33.339 1.00 66.25 86 GLN A N 1
ATOM 744 C CA . GLN A 1 86 ? -31.231 24.083 33.435 1.00 66.25 86 GLN A CA 1
ATOM 745 C C . GLN A 1 86 ? -30.876 22.601 33.633 1.00 66.25 86 GLN A C 1
ATOM 747 O O . GLN A 1 86 ? -31.370 21.978 34.565 1.00 66.25 86 GLN A O 1
ATOM 752 N N . ALA A 1 87 ? -29.933 22.078 32.842 1.00 59.84 87 ALA A N 1
ATOM 753 C CA . ALA A 1 87 ? -29.459 20.701 32.990 1.00 59.84 87 ALA A CA 1
ATOM 754 C C . ALA A 1 87 ? -28.915 20.421 34.400 1.00 59.84 87 ALA A C 1
ATOM 756 O O . ALA A 1 87 ? -29.265 19.427 35.020 1.00 59.84 87 ALA A O 1
ATOM 757 N N . PHE A 1 88 ? -28.094 21.335 34.931 1.00 60.47 88 PHE A N 1
ATOM 758 C CA . PHE A 1 88 ? -27.511 21.201 36.265 1.00 60.47 88 PHE A CA 1
ATOM 759 C C . PHE A 1 88 ? -28.571 21.226 37.375 1.00 60.47 88 PHE A C 1
ATOM 761 O O . PHE A 1 88 ? -28.492 20.434 38.309 1.00 60.47 88 PHE A O 1
ATOM 768 N N . THR A 1 89 ? -29.574 22.103 37.267 1.00 67.56 89 THR A N 1
ATOM 769 C CA . THR A 1 89 ? -30.690 22.182 38.225 1.00 67.56 89 THR A CA 1
ATOM 770 C C . THR A 1 89 ? -31.565 20.926 38.207 1.00 67.56 89 THR A C 1
ATOM 772 O O . THR A 1 89 ? -32.056 20.519 39.254 1.00 67.56 89 THR A O 1
ATOM 775 N N . GLU A 1 90 ? -31.715 20.283 37.048 1.00 69.62 90 GLU A N 1
ATOM 776 C CA . GLU A 1 90 ? -32.471 19.034 36.875 1.00 69.62 90 GLU A CA 1
ATOM 777 C C . GLU A 1 90 ? -31.620 17.768 37.128 1.00 69.62 90 GLU A C 1
ATOM 779 O O . GLU A 1 90 ? -32.107 16.650 36.981 1.00 69.62 90 GLU A O 1
ATOM 784 N N . GLY A 1 91 ? -30.347 17.916 37.527 1.00 53.69 91 GLY A N 1
ATOM 785 C CA . GLY A 1 91 ? -29.434 16.794 37.791 1.00 53.69 91 GLY A CA 1
ATOM 786 C C . GLY A 1 91 ? -28.924 16.071 36.535 1.00 53.69 91 GLY A C 1
ATOM 787 O O . GLY A 1 91 ? -28.366 14.979 36.630 1.00 53.69 91 GLY A O 1
ATOM 788 N N . LEU A 1 92 ? -29.093 16.671 35.356 1.00 55.88 92 LEU A N 1
ATOM 789 C CA . LEU A 1 92 ? -28.730 16.124 34.050 1.00 55.88 92 LEU A CA 1
ATOM 790 C C . LEU A 1 92 ? -27.365 16.659 33.583 1.00 55.88 92 LEU A C 1
ATOM 792 O O . LEU A 1 92 ? -27.044 17.844 33.703 1.00 55.88 92 LEU A O 1
ATOM 796 N N . SER A 1 93 ? -26.538 15.791 32.991 1.00 48.22 93 SER A N 1
ATOM 797 C CA . SER A 1 93 ? -25.287 16.212 32.343 1.00 48.22 93 SER A CA 1
ATOM 798 C C . SER A 1 93 ? -25.538 16.529 30.865 1.00 48.22 93 SER A C 1
ATOM 800 O O . SER A 1 93 ? -26.152 15.733 30.162 1.00 48.22 93 SER A O 1
ATOM 802 N N . THR A 1 94 ? -25.013 17.647 30.355 1.00 48.81 94 THR A N 1
ATOM 803 C CA . THR A 1 94 ? -25.170 18.054 28.936 1.00 48.81 94 THR A CA 1
ATOM 804 C C . THR A 1 94 ? -24.263 17.293 27.958 1.00 48.81 94 THR A C 1
ATOM 806 O O . THR A 1 94 ? -24.121 17.697 26.805 1.00 48.81 94 THR A O 1
ATOM 809 N N . GLY A 1 95 ? -23.645 16.190 28.392 1.00 52.91 95 GLY A N 1
ATOM 810 C CA . GLY A 1 95 ? -22.624 15.484 27.621 1.00 52.91 95 GLY A CA 1
ATOM 811 C C . GLY A 1 95 ? -21.369 16.332 27.374 1.00 52.91 95 GLY A C 1
ATOM 812 O O . GLY A 1 95 ? -21.277 17.507 27.747 1.00 52.91 95 GLY A O 1
ATOM 813 N N . LEU A 1 96 ? -20.355 15.727 26.755 1.00 54.62 96 LEU A N 1
ATOM 814 C CA . LEU A 1 96 ? -19.166 16.463 26.334 1.00 54.62 96 LEU A CA 1
ATOM 815 C C . LEU A 1 96 ? -19.521 17.382 25.161 1.00 54.62 96 LEU A C 1
ATOM 817 O O . LEU A 1 96 ? -20.138 16.960 24.184 1.00 54.62 96 LEU A O 1
ATOM 821 N N . LYS A 1 97 ? -19.106 18.650 25.243 1.00 58.59 97 LYS A N 1
ATOM 822 C CA . LYS A 1 97 ? -19.265 19.591 24.133 1.00 58.59 97 LYS A CA 1
ATOM 823 C C . LYS A 1 97 ? -18.389 19.113 22.975 1.00 58.59 97 LYS A C 1
ATOM 825 O O . LYS A 1 97 ? -17.181 18.977 23.156 1.00 58.59 97 LYS A O 1
ATOM 830 N N . ASN A 1 98 ? -18.987 18.897 21.802 1.00 59.88 98 ASN A N 1
ATOM 831 C CA . ASN A 1 98 ? -18.218 18.582 20.600 1.00 59.88 98 ASN A CA 1
ATOM 832 C C . ASN A 1 98 ? -17.160 19.678 20.369 1.00 59.88 98 ASN A C 1
ATOM 834 O O . ASN A 1 98 ? -17.495 20.869 20.451 1.00 59.88 98 ASN A O 1
ATOM 838 N N . PRO A 1 99 ? -15.899 19.310 20.094 1.00 59.47 99 PRO A N 1
ATOM 839 C CA . PRO A 1 99 ? -14.856 20.287 19.827 1.00 59.47 99 PRO A CA 1
ATOM 840 C C . PRO A 1 99 ? -15.180 21.077 18.553 1.00 59.47 99 PRO A C 1
ATOM 842 O O . PRO A 1 99 ? -15.766 20.557 17.605 1.00 59.47 99 PRO A O 1
ATOM 845 N N . SER A 1 100 ? -14.793 22.355 18.524 1.00 52.44 100 SER A N 1
ATOM 846 C CA . SER A 1 100 ? -15.037 23.266 17.393 1.00 52.44 100 SER A CA 1
ATOM 847 C C . SER A 1 100 ? -14.164 22.972 16.163 1.00 52.44 100 SER A C 1
ATOM 849 O O . SER A 1 100 ? -14.373 23.569 15.110 1.00 52.44 100 SER A O 1
ATOM 851 N N . GLY A 1 101 ? -13.210 22.042 16.272 1.00 62.31 101 GLY A N 1
ATOM 852 C CA . GLY A 1 101 ? -12.319 21.608 15.198 1.00 62.31 101 GLY A CA 1
ATOM 853 C C . GLY A 1 101 ? -11.939 20.131 15.324 1.00 62.31 101 GLY A C 1
ATOM 854 O O . GLY A 1 101 ? -12.268 19.472 16.307 1.00 62.31 101 GLY A O 1
ATOM 855 N N . LYS A 1 102 ? -11.231 19.599 14.317 1.00 62.94 102 LYS A N 1
ATOM 856 C CA . LYS A 1 102 ? -10.788 18.192 14.313 1.00 62.94 102 LYS A CA 1
ATOM 857 C C . LYS A 1 102 ? -9.709 17.900 15.367 1.00 62.94 102 LYS A C 1
ATOM 859 O O . LYS A 1 102 ? -9.616 16.758 15.800 1.00 62.94 102 LYS A O 1
ATOM 864 N N . GLY A 1 103 ? -8.953 18.910 15.801 1.00 72.50 103 GLY A N 1
ATOM 865 C CA . GLY A 1 103 ? -7.821 18.741 16.717 1.00 72.50 103 GLY A CA 1
ATOM 866 C C . GLY A 1 103 ? -6.658 17.986 16.067 1.00 72.50 103 GLY A C 1
ATOM 867 O O . GLY A 1 103 ? -6.597 17.873 14.840 1.00 72.50 103 GLY A O 1
ATOM 868 N N . LYS A 1 104 ? -5.734 17.485 16.891 1.00 80.94 104 LYS A N 1
ATOM 869 C CA . LYS A 1 104 ? -4.579 16.695 16.430 1.00 80.94 104 LYS A CA 1
ATOM 870 C C . LYS A 1 104 ? -5.026 15.377 15.785 1.00 80.94 104 LYS A C 1
ATOM 872 O O . LYS A 1 104 ? -6.114 14.876 16.078 1.00 80.94 104 LYS A O 1
ATOM 877 N N . ARG A 1 105 ? -4.193 14.801 14.913 1.00 83.88 105 ARG A N 1
ATOM 878 C CA . ARG A 1 105 ? -4.470 13.522 14.235 1.00 83.88 105 ARG A CA 1
ATOM 879 C C . ARG A 1 105 ? -3.496 12.441 14.692 1.00 83.88 105 ARG A C 1
ATOM 881 O O . ARG A 1 105 ? -2.315 12.713 14.846 1.00 83.88 105 ARG A O 1
ATOM 888 N N . LEU A 1 106 ? -3.977 11.220 14.857 1.00 87.62 106 LEU A N 1
ATOM 889 C CA . LEU A 1 106 ? -3.162 10.012 14.917 1.00 87.62 106 LEU A CA 1
ATOM 890 C C . LEU A 1 106 ? -3.195 9.364 13.538 1.00 87.62 106 LEU A C 1
ATOM 892 O O . LEU A 1 106 ? -4.280 9.158 12.989 1.00 87.62 106 LEU A O 1
ATOM 896 N N . ILE A 1 107 ? -2.026 9.063 12.985 1.00 88.06 107 ILE A N 1
ATOM 897 C CA . ILE A 1 107 ? -1.871 8.299 11.749 1.00 88.06 107 ILE A CA 1
ATOM 898 C C . ILE A 1 107 ? -1.517 6.869 12.130 1.00 88.06 107 ILE A C 1
ATOM 900 O O . ILE A 1 107 ? -0.621 6.632 12.937 1.00 88.06 107 ILE A O 1
ATOM 904 N N . VAL A 1 108 ? -2.259 5.935 11.550 1.00 91.38 108 VAL A N 1
ATOM 905 C CA . VAL A 1 108 ? -2.234 4.516 11.879 1.00 91.38 108 VAL A CA 1
ATOM 906 C C . VAL A 1 108 ? -1.948 3.753 10.599 1.00 91.38 108 VAL A C 1
ATOM 908 O O . VAL A 1 108 ? -2.742 3.818 9.666 1.00 91.38 108 VAL A O 1
ATOM 911 N N . LEU A 1 109 ? -0.841 3.024 10.564 1.00 94.06 109 LEU A N 1
ATOM 912 C CA . LEU A 1 109 ? -0.542 2.026 9.545 1.00 94.06 109 LEU A CA 1
ATOM 913 C C . LEU A 1 109 ? -0.566 0.655 10.210 1.00 94.06 109 LEU A C 1
ATOM 915 O O . LEU A 1 109 ? 0.058 0.448 11.251 1.00 94.06 109 LEU A O 1
ATOM 919 N N . HIS A 1 110 ? -1.279 -0.287 9.607 1.00 95.69 110 HIS A N 1
ATOM 920 C CA . HIS A 1 110 ? -1.268 -1.667 10.060 1.00 95.69 110 HIS A CA 1
ATOM 921 C C . HIS A 1 110 ? -1.438 -2.626 8.890 1.00 95.69 110 HIS A C 1
ATOM 923 O O . HIS A 1 110 ? -1.974 -2.282 7.839 1.00 95.69 110 HIS A O 1
ATOM 929 N N . ILE A 1 111 ? -0.993 -3.856 9.109 1.00 97.50 111 ILE A N 1
ATOM 930 C CA . ILE A 1 111 ? -1.213 -5.005 8.240 1.00 97.50 111 ILE A CA 1
ATOM 931 C C . ILE A 1 111 ? -1.950 -6.126 8.978 1.00 97.50 111 ILE A C 1
ATOM 933 O O . ILE A 1 111 ? -1.639 -6.425 10.135 1.00 97.50 111 ILE A O 1
ATOM 937 N N . GLY A 1 112 ? -2.919 -6.754 8.317 1.00 95.69 112 GLY A N 1
ATOM 938 C CA . GLY A 1 112 ? -3.705 -7.853 8.877 1.00 95.69 112 GLY A CA 1
ATOM 939 C C . GLY A 1 112 ? -4.156 -8.861 7.826 1.00 95.69 112 GLY A C 1
ATOM 940 O O . GLY A 1 112 ? -4.169 -8.573 6.632 1.00 95.69 112 GLY A O 1
ATOM 941 N N . SER A 1 113 ? -4.498 -10.061 8.277 1.00 94.50 113 SER A N 1
ATOM 942 C CA . SER A 1 113 ? -5.074 -11.129 7.450 1.00 94.50 113 SER A CA 1
ATOM 943 C C . SER A 1 113 ? -6.568 -11.293 7.747 1.00 94.50 113 SER A C 1
ATOM 945 O O . SER A 1 113 ? -7.164 -10.480 8.449 1.00 94.50 113 SER A O 1
ATOM 947 N N . GLU A 1 114 ? -7.185 -12.353 7.227 1.00 89.50 114 GLU A N 1
ATOM 948 C CA . GLU A 1 114 ? -8.556 -12.723 7.599 1.00 89.50 114 GLU A CA 1
ATOM 949 C C . GLU A 1 114 ? -8.708 -13.148 9.068 1.00 89.50 114 GLU A C 1
ATOM 951 O O . GLU A 1 114 ? -9.822 -13.132 9.583 1.00 89.50 114 GLU A O 1
ATOM 956 N N . LEU A 1 115 ? -7.608 -13.529 9.729 1.00 87.94 115 LEU A N 1
ATOM 957 C CA . LEU A 1 115 ? -7.620 -14.015 11.108 1.00 87.94 115 LEU A CA 1
ATOM 958 C C . LEU A 1 115 ? -7.452 -12.874 12.106 1.00 87.94 115 LEU A C 1
ATOM 960 O O . LEU A 1 115 ? -8.255 -12.713 13.018 1.00 87.94 115 LEU A O 1
ATOM 964 N N . SER A 1 116 ? -6.388 -12.096 11.939 1.00 90.06 116 SER A N 1
ATOM 965 C CA . SER A 1 116 ? -6.044 -11.008 12.844 1.00 90.06 116 SER A CA 1
ATOM 966 C C . SER A 1 116 ? -5.053 -10.047 12.200 1.00 90.06 116 SER A C 1
ATOM 968 O O . SER A 1 116 ? -4.432 -10.330 11.163 1.00 90.06 116 SER A O 1
ATOM 970 N N . PHE A 1 117 ? -4.866 -8.919 12.873 1.00 94.94 117 PHE A N 1
ATOM 971 C CA . PHE A 1 117 ? -3.699 -8.073 12.704 1.00 94.94 117 PHE A CA 1
ATOM 972 C C . PHE A 1 117 ? -2.402 -8.833 13.024 1.00 94.94 117 PHE A C 1
ATOM 974 O O . PHE A 1 117 ? -2.381 -9.752 13.847 1.00 94.94 117 PHE A O 1
ATOM 981 N N . VAL A 1 118 ? -1.319 -8.476 12.329 1.00 95.25 118 VAL A N 1
ATOM 982 C CA . VAL A 1 118 ? 0.014 -9.048 12.577 1.00 95.25 118 VAL A CA 1
ATOM 983 C C . VAL A 1 118 ? 0.557 -8.480 13.883 1.00 95.25 118 VAL A C 1
ATOM 985 O O . VAL A 1 118 ? 0.560 -7.264 14.058 1.00 95.25 118 VAL A O 1
ATOM 988 N N . ASN A 1 119 ? 1.039 -9.337 14.785 1.00 92.75 119 ASN A N 1
ATOM 989 C CA . ASN A 1 119 ? 1.632 -8.870 16.037 1.00 92.75 119 ASN A CA 1
ATOM 990 C C . ASN A 1 119 ? 2.801 -7.911 15.758 1.00 92.75 119 ASN A C 1
ATOM 992 O O . ASN A 1 119 ? 3.602 -8.150 14.850 1.00 92.75 119 ASN A O 1
ATOM 996 N N . GLU A 1 120 ? 2.868 -6.813 16.516 1.00 92.25 120 GLU A N 1
ATOM 997 C CA . GLU A 1 120 ? 3.810 -5.708 16.302 1.00 92.25 120 GLU A C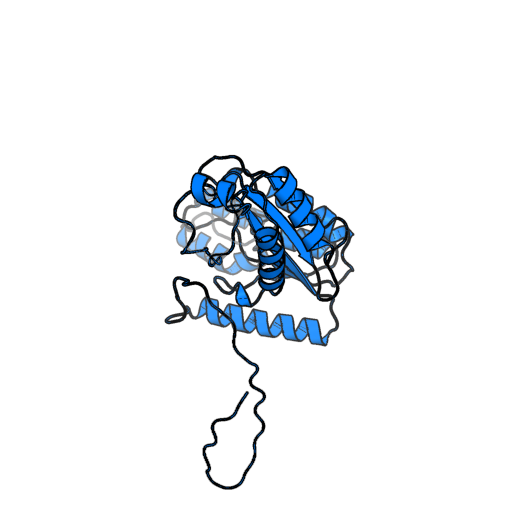A 1
ATOM 998 C C . GLU A 1 120 ? 3.779 -5.159 14.859 1.00 92.25 120 GLU A C 1
ATOM 1000 O O . GLU A 1 120 ? 4.798 -4.724 14.314 1.00 92.25 120 GLU A O 1
ATOM 1005 N N . GLY A 1 121 ? 2.618 -5.256 14.208 1.00 93.38 121 GLY A N 1
ATOM 1006 C CA . GLY A 1 121 ? 2.382 -4.741 12.866 1.00 93.38 121 GLY A CA 1
ATOM 1007 C C . GLY A 1 121 ? 1.967 -3.271 12.841 1.00 93.38 121 GLY A C 1
ATOM 1008 O O . GLY A 1 121 ? 1.962 -2.654 11.778 1.00 93.38 121 GLY A O 1
ATOM 1009 N N . LEU A 1 122 ? 1.621 -2.719 14.003 1.00 95.19 122 LEU A N 1
ATOM 1010 C CA . LEU A 1 122 ? 1.145 -1.356 14.170 1.00 95.19 122 LEU A CA 1
ATOM 1011 C C . LEU A 1 122 ? 2.295 -0.349 14.071 1.00 95.19 122 LEU A C 1
ATOM 1013 O O . LEU A 1 122 ? 3.258 -0.408 14.833 1.00 95.19 122 LEU A O 1
ATOM 1017 N N . LEU A 1 123 ? 2.142 0.632 13.187 1.00 93.88 123 LEU A N 1
ATOM 1018 C CA . LEU A 1 123 ? 2.906 1.873 13.197 1.00 93.88 123 LEU A CA 1
ATOM 1019 C C . LEU A 1 123 ? 1.950 3.032 13.488 1.00 93.88 123 LEU A C 1
ATOM 1021 O O . LEU A 1 123 ? 0.994 3.265 12.749 1.00 93.88 123 LEU A O 1
ATOM 1025 N N . LEU A 1 124 ? 2.217 3.750 14.577 1.00 90.69 124 LEU A N 1
ATOM 1026 C CA . LEU A 1 124 ? 1.371 4.822 15.089 1.00 90.69 124 LEU A CA 1
ATOM 1027 C C . LEU A 1 124 ? 2.204 6.082 15.318 1.00 90.69 124 LEU A C 1
ATOM 1029 O O . LEU A 1 124 ? 3.238 6.026 15.981 1.00 90.69 124 LEU A O 1
ATOM 1033 N N . PHE A 1 125 ? 1.748 7.218 14.797 1.00 86.88 125 PHE A N 1
ATOM 1034 C CA . PHE A 1 125 ? 2.393 8.509 15.032 1.00 86.88 125 PHE A CA 1
ATOM 1035 C C . PHE A 1 125 ? 1.381 9.654 15.082 1.00 86.88 125 PHE A C 1
ATOM 1037 O O . PHE A 1 125 ? 0.333 9.625 14.437 1.00 86.88 125 PHE A O 1
ATOM 1044 N N . GLU A 1 126 ? 1.694 10.672 15.882 1.00 84.12 126 GLU A N 1
ATOM 1045 C CA . GLU A 1 126 ? 0.927 11.915 15.943 1.00 84.12 126 GLU A CA 1
ATOM 1046 C C . GLU A 1 126 ? 1.285 12.794 14.745 1.00 84.12 126 GLU A C 1
ATOM 1048 O O . GLU A 1 126 ? 2.457 13.087 14.511 1.00 84.12 126 GLU A O 1
ATOM 1053 N N . GLY A 1 127 ? 0.267 13.235 14.011 1.00 72.81 127 GLY A N 1
ATOM 1054 C CA . GLY A 1 127 ? 0.439 14.196 12.941 1.00 72.81 127 GLY A CA 1
ATOM 1055 C C . GLY A 1 127 ? 0.578 15.617 13.474 1.00 72.81 127 GLY A C 1
ATOM 1056 O O . GLY A 1 127 ? -0.276 16.108 14.218 1.00 72.81 127 GLY A O 1
ATOM 1057 N N . ARG A 1 128 ? 1.646 16.289 13.064 1.00 65.75 128 ARG A N 1
ATOM 1058 C CA . ARG A 1 128 ? 1.933 17.700 13.290 1.00 65.75 128 ARG A CA 1
ATOM 1059 C C . ARG A 1 128 ? 1.004 18.546 12.417 1.00 65.75 128 ARG A C 1
ATOM 1061 O O . ARG A 1 128 ? 0.617 18.156 11.318 1.00 65.75 128 ARG A O 1
ATOM 1068 N N . ASN A 1 129 ? 0.640 19.727 12.917 1.00 53.00 129 ASN A N 1
ATOM 1069 C CA . ASN A 1 129 ? -0.201 20.714 12.223 1.00 53.00 129 ASN A CA 1
ATOM 1070 C C . ASN A 1 129 ? 0.543 21.409 11.059 1.00 53.00 129 ASN A C 1
ATOM 1072 O O . ASN A 1 129 ? 0.497 22.631 10.944 1.00 53.00 129 ASN A O 1
ATOM 1076 N N . THR A 1 130 ? 1.258 20.670 10.214 1.00 47.19 130 THR A N 1
ATOM 1077 C CA . THR A 1 130 ? 1.710 21.182 8.919 1.00 47.19 130 THR A CA 1
ATOM 1078 C C . THR A 1 130 ? 0.677 20.792 7.861 1.00 47.19 130 THR A C 1
ATOM 1080 O O . THR A 1 130 ? 0.114 19.695 7.878 1.00 47.19 130 THR A O 1
ATOM 1083 N N . GLU A 1 131 ? 0.350 21.730 6.968 1.00 45.91 131 GLU A N 1
ATOM 1084 C CA . GLU A 1 131 ? -0.644 21.539 5.897 1.00 45.91 131 GLU A CA 1
ATOM 1085 C C . GLU A 1 131 ? -0.250 20.418 4.917 1.00 45.91 131 GLU A C 1
ATOM 1087 O O . GLU A 1 131 ? -1.101 19.915 4.180 1.00 45.91 131 GLU A O 1
ATOM 1092 N N . ASP A 1 132 ? 1.011 19.978 4.956 1.00 42.94 132 ASP A N 1
ATOM 1093 C CA . ASP A 1 132 ? 1.554 18.935 4.101 1.00 42.94 132 ASP A CA 1
ATOM 1094 C C . ASP A 1 132 ? 1.626 17.575 4.820 1.00 42.94 132 ASP A C 1
ATOM 1096 O O . ASP A 1 132 ? 2.517 17.282 5.617 1.00 42.94 132 ASP A O 1
ATOM 1100 N N . TYR A 1 133 ? 0.657 16.709 4.514 1.00 44.88 133 TYR A N 1
ATOM 1101 C CA . TYR A 1 133 ? 0.611 15.322 4.989 1.00 44.88 133 TYR A CA 1
ATOM 1102 C C . TYR A 1 133 ? 1.815 14.485 4.499 1.00 44.88 133 TYR A C 1
ATOM 1104 O O . TYR A 1 133 ? 2.043 13.395 5.024 1.00 44.88 133 TYR A O 1
ATOM 1112 N N . HIS A 1 134 ? 2.577 14.959 3.504 1.00 50.12 134 HIS A N 1
ATOM 1113 C CA . HIS A 1 134 ? 3.665 14.207 2.876 1.00 50.12 134 HIS A CA 1
ATOM 1114 C C . HIS A 1 134 ? 5.005 14.246 3.626 1.00 50.12 134 HIS A C 1
ATOM 1116 O O . HIS A 1 134 ? 5.917 13.511 3.246 1.00 50.12 134 HIS A O 1
ATOM 1122 N N . GLU A 1 135 ? 5.147 15.045 4.687 1.00 49.97 135 GLU A N 1
ATOM 1123 C CA . GLU A 1 135 ? 6.409 15.107 5.442 1.00 49.97 135 GLU A CA 1
ATOM 1124 C C . GLU A 1 135 ? 6.572 13.952 6.451 1.00 49.97 135 GLU A C 1
ATOM 1126 O O . GLU A 1 135 ? 7.696 13.562 6.769 1.00 49.97 135 GLU A O 1
ATOM 1131 N N . GLU A 1 136 ? 5.471 13.356 6.924 1.00 64.00 136 GLU A N 1
ATOM 1132 C CA . GLU A 1 136 ? 5.490 12.401 8.046 1.00 64.00 136 GLU A CA 1
ATOM 1133 C C . GLU A 1 136 ? 5.551 10.938 7.593 1.00 64.00 136 GLU A C 1
ATOM 1135 O O . GLU A 1 136 ? 6.419 10.186 8.037 1.00 64.00 136 GLU A O 1
ATOM 1140 N N . MET A 1 137 ? 4.672 10.542 6.664 1.00 73.69 137 MET A N 1
ATOM 1141 C CA . MET A 1 137 ? 4.740 9.238 6.003 1.00 73.69 137 MET A CA 1
ATOM 1142 C C . MET A 1 137 ? 5.541 9.372 4.709 1.00 73.69 137 MET A C 1
ATOM 1144 O O . MET A 1 137 ? 5.028 9.804 3.676 1.00 73.69 137 MET A O 1
ATOM 1148 N N . ASN A 1 138 ? 6.816 8.994 4.763 1.00 85.25 138 ASN A N 1
ATOM 1149 C CA . ASN A 1 138 ? 7.703 8.986 3.604 1.00 85.25 138 ASN A CA 1
ATOM 1150 C C . ASN A 1 138 ? 8.193 7.567 3.279 1.00 85.25 138 ASN A C 1
ATOM 1152 O O . ASN A 1 138 ? 8.005 6.624 4.048 1.00 85.25 138 ASN A O 1
ATOM 1156 N N . ALA A 1 139 ? 8.843 7.420 2.122 1.00 89.38 139 ALA A N 1
ATOM 1157 C CA . ALA A 1 139 ? 9.313 6.121 1.643 1.00 89.38 139 ALA A CA 1
ATOM 1158 C C . ALA A 1 139 ? 10.284 5.439 2.622 1.00 89.38 139 ALA A C 1
ATOM 1160 O O . ALA A 1 139 ? 10.212 4.230 2.779 1.00 89.38 139 ALA A O 1
ATOM 1161 N N . SER A 1 140 ? 11.144 6.191 3.319 1.00 91.06 140 SER A N 1
ATOM 1162 C CA . SER A 1 140 ? 12.104 5.622 4.278 1.00 91.06 140 SER A CA 1
ATOM 1163 C C . SER A 1 140 ? 11.401 5.034 5.503 1.00 91.06 140 SER A C 1
ATOM 1165 O O . SER A 1 140 ? 11.664 3.896 5.885 1.00 91.06 140 SER A O 1
ATOM 1167 N N . VAL A 1 141 ? 10.453 5.777 6.086 1.00 91.31 141 VAL A N 1
ATOM 1168 C CA . VAL A 1 141 ? 9.647 5.301 7.223 1.00 91.31 141 VAL A CA 1
ATOM 1169 C C . VAL A 1 141 ? 8.859 4.053 6.829 1.00 91.31 141 VAL A C 1
ATOM 1171 O O . VAL A 1 141 ? 8.920 3.044 7.533 1.00 91.31 141 VAL A O 1
ATOM 1174 N N . PHE A 1 142 ? 8.182 4.096 5.677 1.00 94.44 142 PHE A N 1
ATOM 1175 C CA . PHE A 1 142 ? 7.413 2.958 5.186 1.00 94.44 142 PHE A CA 1
ATOM 1176 C C . PHE A 1 142 ? 8.302 1.744 4.909 1.00 94.44 142 PHE A C 1
ATOM 1178 O O . PHE A 1 142 ? 7.976 0.649 5.342 1.00 94.44 142 PHE A O 1
ATOM 1185 N N . GLU A 1 143 ? 9.433 1.910 4.222 1.00 95.44 143 GLU A N 1
ATOM 1186 C CA . GLU A 1 143 ? 10.346 0.808 3.898 1.00 95.44 143 GLU A CA 1
ATOM 1187 C C . GLU A 1 143 ? 10.964 0.184 5.157 1.00 95.44 143 GLU A C 1
ATOM 1189 O O . GLU A 1 143 ? 11.060 -1.038 5.242 1.00 95.44 143 GLU A O 1
ATOM 1194 N N . ASN A 1 144 ? 11.315 0.985 6.167 1.00 95.44 144 ASN A N 1
ATOM 1195 C CA . ASN A 1 144 ? 11.804 0.468 7.448 1.00 95.44 144 ASN A CA 1
ATOM 1196 C C . ASN A 1 144 ? 10.731 -0.329 8.197 1.00 95.44 144 ASN A C 1
ATOM 1198 O O . ASN A 1 144 ? 11.016 -1.394 8.737 1.00 95.44 144 ASN A O 1
ATOM 1202 N N . TRP A 1 145 ? 9.489 0.154 8.219 1.00 96.38 145 TRP A N 1
ATOM 1203 C CA . TRP A 1 145 ? 8.381 -0.617 8.779 1.00 96.38 145 TRP A CA 1
ATOM 1204 C C . TRP A 1 145 ? 8.138 -1.895 7.968 1.00 96.38 145 TRP A C 1
ATOM 1206 O O . TRP A 1 145 ? 8.076 -2.987 8.527 1.00 96.38 145 TRP A O 1
ATOM 1216 N N . PHE A 1 146 ? 8.089 -1.777 6.642 1.00 97.56 146 PHE A N 1
ATOM 1217 C CA . PHE A 1 146 ? 7.815 -2.877 5.729 1.00 97.56 146 PHE A CA 1
ATOM 1218 C C . PHE A 1 146 ? 8.860 -3.985 5.866 1.00 97.56 146 PHE A C 1
ATOM 1220 O O . PHE A 1 146 ? 8.486 -5.146 5.961 1.00 97.56 146 PHE A O 1
ATOM 1227 N N . SER A 1 147 ? 10.154 -3.659 5.965 1.00 97.19 147 SER A N 1
ATOM 1228 C CA . SER A 1 147 ? 11.215 -4.659 6.152 1.00 97.19 147 SER A CA 1
ATOM 1229 C C . SER A 1 147 ? 11.013 -5.506 7.414 1.00 97.19 147 SER A C 1
ATOM 1231 O O . SER A 1 147 ? 11.166 -6.727 7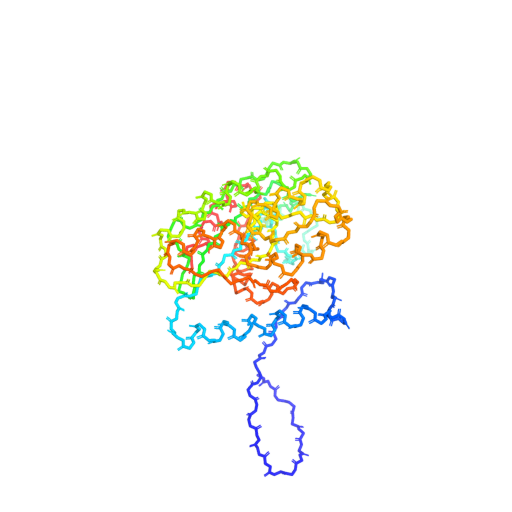.351 1.00 97.19 147 SER A O 1
ATOM 1233 N N . ASN A 1 148 ? 10.593 -4.888 8.522 1.00 97.00 148 ASN A N 1
ATOM 1234 C CA . ASN A 1 148 ? 10.273 -5.583 9.770 1.00 97.00 148 ASN A CA 1
ATOM 1235 C C . ASN A 1 148 ? 9.021 -6.460 9.628 1.00 97.00 148 ASN A C 1
ATOM 1237 O O . ASN A 1 148 ? 8.985 -7.576 10.144 1.00 97.00 148 ASN A O 1
ATOM 1241 N N . ILE A 1 149 ? 8.001 -5.985 8.905 1.00 97.81 149 ILE A N 1
ATOM 1242 C CA . ILE A 1 149 ? 6.794 -6.769 8.614 1.00 97.81 149 ILE A CA 1
ATOM 1243 C C . ILE A 1 149 ? 7.124 -8.011 7.795 1.00 97.81 149 ILE A C 1
ATOM 1245 O O . ILE A 1 149 ? 6.651 -9.094 8.128 1.00 97.81 149 ILE A O 1
ATOM 1249 N N . LEU A 1 150 ? 7.945 -7.891 6.750 1.00 97.88 150 LEU A N 1
ATOM 1250 C CA . LEU A 1 150 ? 8.276 -9.022 5.880 1.00 97.88 150 LEU A CA 1
ATOM 1251 C C . LEU A 1 150 ? 8.903 -10.187 6.658 1.00 97.88 150 LEU A C 1
ATOM 1253 O O . LEU A 1 150 ? 8.631 -11.339 6.335 1.00 97.88 150 LEU A O 1
ATOM 1257 N N . GLN A 1 151 ? 9.664 -9.913 7.719 1.00 97.00 151 GLN A N 1
ATOM 1258 C CA . GLN A 1 151 ? 10.248 -10.951 8.580 1.00 97.00 151 GLN A CA 1
ATOM 1259 C C . GLN A 1 151 ? 9.202 -11.704 9.420 1.00 97.00 151 GLN A C 1
ATOM 1261 O O . GLN A 1 151 ? 9.438 -12.841 9.823 1.00 97.00 151 GLN A O 1
ATOM 1266 N N . LYS A 1 152 ? 8.046 -11.082 9.678 1.00 96.88 152 LYS A N 1
ATOM 1267 C CA . LYS A 1 152 ? 6.944 -11.628 10.488 1.00 96.88 152 LYS A CA 1
ATOM 1268 C C . LYS A 1 152 ? 5.918 -12.401 9.658 1.00 96.88 152 LYS A C 1
ATOM 1270 O O . LYS A 1 152 ? 5.089 -13.117 10.216 1.00 96.88 152 LYS A O 1
ATOM 1275 N N . LEU A 1 153 ? 5.944 -12.251 8.334 1.00 97.25 153 LEU A N 1
ATOM 1276 C CA . LEU A 1 153 ? 5.009 -12.915 7.430 1.00 97.25 153 LEU A CA 1
ATOM 1277 C C . LEU A 1 153 ? 5.579 -14.243 6.912 1.00 97.25 153 LEU A C 1
ATOM 1279 O O . LEU A 1 153 ? 6.777 -14.343 6.639 1.00 97.25 153 LEU A O 1
ATOM 1283 N N . PRO A 1 154 ? 4.732 -15.262 6.685 1.00 96.12 154 PRO A N 1
ATOM 1284 C CA . PRO A 1 154 ? 5.190 -16.514 6.104 1.00 96.12 154 PRO A CA 1
ATOM 1285 C C . PRO A 1 154 ? 5.716 -16.307 4.676 1.00 96.12 154 PRO A C 1
ATOM 1287 O O . PRO A 1 154 ? 5.310 -15.391 3.950 1.00 96.12 154 PRO A O 1
ATOM 1290 N N . LYS A 1 155 ? 6.596 -17.212 4.236 1.00 95.44 155 LYS A N 1
ATOM 1291 C CA . LYS A 1 155 ? 6.970 -17.306 2.818 1.00 95.44 155 LYS A CA 1
ATOM 1292 C C . LYS A 1 155 ? 5.720 -17.558 1.970 1.00 95.44 155 LYS A C 1
ATOM 1294 O O . LYS A 1 155 ? 4.750 -18.152 2.432 1.00 95.44 155 LYS A O 1
ATOM 1299 N N . ASN A 1 156 ? 5.758 -17.136 0.712 1.00 95.69 156 ASN A N 1
ATOM 1300 C CA . ASN A 1 156 ? 4.657 -17.187 -0.251 1.00 95.69 156 ASN A CA 1
ATOM 1301 C C . ASN A 1 156 ? 3.421 -16.342 0.105 1.00 95.69 156 ASN A C 1
ATOM 1303 O O . ASN A 1 156 ? 2.429 -16.428 -0.627 1.00 95.69 156 ASN A O 1
ATOM 1307 N N . ALA A 1 157 ? 3.475 -15.523 1.163 1.00 97.94 157 ALA A N 1
ATOM 1308 C CA . ALA A 1 157 ? 2.406 -14.587 1.483 1.00 97.94 157 ALA A CA 1
ATOM 1309 C C . ALA A 1 157 ? 2.221 -13.542 0.376 1.00 97.94 157 ALA A C 1
ATOM 1311 O O . ALA A 1 157 ? 3.178 -13.109 -0.275 1.00 97.94 157 ALA A O 1
ATOM 1312 N N . VAL A 1 158 ? 0.972 -13.128 0.189 1.00 98.50 158 VAL A N 1
ATOM 1313 C CA . VAL A 1 158 ? 0.578 -12.047 -0.710 1.00 98.50 158 VAL A CA 1
ATOM 1314 C C . VAL A 1 158 ? 0.231 -10.831 0.130 1.00 98.50 158 VAL A C 1
ATOM 1316 O O . VAL A 1 158 ? -0.625 -10.906 1.005 1.00 98.50 158 VAL A O 1
ATOM 1319 N N . ILE A 1 159 ? 0.877 -9.711 -0.155 1.00 98.50 159 ILE A N 1
ATOM 1320 C CA . ILE A 1 159 ? 0.699 -8.447 0.544 1.00 98.50 159 ILE A CA 1
ATOM 1321 C C . ILE A 1 159 ? -0.035 -7.492 -0.389 1.00 98.50 159 ILE A C 1
ATOM 1323 O O . ILE A 1 159 ? 0.473 -7.123 -1.449 1.00 98.50 159 ILE A O 1
ATOM 1327 N N . VAL A 1 160 ? -1.247 -7.118 -0.004 1.00 97.75 160 VAL A N 1
ATOM 1328 C CA . VAL A 1 160 ? -2.114 -6.205 -0.740 1.00 97.75 160 VAL A CA 1
ATOM 1329 C C . VAL A 1 160 ? -1.937 -4.796 -0.195 1.00 97.75 160 VAL A C 1
ATOM 1331 O O . VAL A 1 160 ? -2.098 -4.580 1.003 1.00 97.75 160 VAL A O 1
ATOM 1334 N N . MET A 1 161 ? -1.628 -3.852 -1.085 1.00 95.44 161 MET A N 1
ATOM 1335 C CA . MET A 1 161 ? -1.473 -2.428 -0.767 1.00 95.44 161 MET A CA 1
ATOM 1336 C C . MET A 1 161 ? -1.877 -1.542 -1.949 1.00 95.44 161 MET A C 1
ATOM 1338 O O . MET A 1 161 ? -2.073 -2.035 -3.067 1.00 95.44 161 MET A O 1
ATOM 1342 N N . ASP A 1 162 ? -2.008 -0.238 -1.721 1.00 90.88 162 ASP A N 1
ATOM 1343 C CA . ASP A 1 162 ? -2.353 0.724 -2.764 1.00 90.88 162 ASP A CA 1
ATOM 1344 C C . ASP A 1 162 ? -1.121 1.156 -3.611 1.00 90.88 162 ASP A C 1
ATOM 1346 O O . ASP A 1 162 ? -0.100 0.461 -3.692 1.00 90.88 162 ASP A O 1
ATOM 1350 N N . ASN A 1 163 ? -1.236 2.273 -4.341 1.00 88.56 163 ASN A N 1
ATOM 1351 C CA . ASN A 1 163 ? -0.147 2.821 -5.158 1.00 88.56 163 ASN A CA 1
ATOM 1352 C C . ASN A 1 163 ? 0.322 4.202 -4.683 1.00 88.56 163 ASN A C 1
ATOM 1354 O O . ASN A 1 163 ? 0.806 4.981 -5.512 1.00 88.56 163 ASN A O 1
ATOM 1358 N N . ALA A 1 164 ? 0.197 4.533 -3.394 1.00 86.56 164 ALA A N 1
ATOM 1359 C CA . ALA A 1 164 ? 0.721 5.795 -2.886 1.00 86.56 164 ALA A CA 1
ATOM 1360 C C . ALA A 1 164 ? 2.207 5.954 -3.253 1.00 86.56 164 ALA A C 1
ATOM 1362 O O . ALA A 1 164 ? 2.955 4.979 -3.430 1.00 86.56 164 ALA A O 1
ATOM 1363 N N . ALA A 1 165 ? 2.639 7.204 -3.428 1.00 87.94 165 ALA A N 1
ATOM 1364 C CA . ALA A 1 165 ? 3.964 7.512 -3.959 1.00 87.94 165 ALA A CA 1
ATOM 1365 C C . ALA A 1 165 ? 5.091 6.898 -3.109 1.00 87.94 165 ALA A C 1
ATOM 1367 O O . ALA A 1 165 ? 6.066 6.394 -3.667 1.00 87.94 165 ALA A O 1
ATOM 1368 N N . TYR A 1 166 ? 4.923 6.872 -1.783 1.00 87.81 166 TYR A N 1
ATOM 1369 C CA . TYR A 1 166 ? 5.890 6.298 -0.848 1.00 87.81 166 TYR A CA 1
ATOM 1370 C C . TYR A 1 166 ? 5.932 4.758 -0.868 1.00 87.81 166 TYR A C 1
ATOM 1372 O O . TYR A 1 166 ? 7.006 4.200 -0.676 1.00 87.81 166 TYR A O 1
ATOM 1380 N N . HIS A 1 167 ? 4.851 4.055 -1.232 1.00 88.00 167 HIS A N 1
ATOM 1381 C CA . HIS A 1 167 ? 4.899 2.604 -1.506 1.00 88.00 167 HIS A CA 1
ATOM 1382 C C . HIS A 1 167 ? 5.477 2.260 -2.882 1.00 88.00 167 HIS A C 1
ATOM 1384 O O . HIS A 1 167 ? 5.828 1.108 -3.158 1.00 88.00 167 HIS A O 1
ATOM 1390 N N . SER A 1 168 ? 5.483 3.240 -3.788 1.00 89.75 168 SER A N 1
ATOM 1391 C CA . SER A 1 168 ? 5.756 3.077 -5.221 1.00 89.75 168 SER A CA 1
ATOM 1392 C C . SER A 1 168 ? 7.078 3.726 -5.629 1.00 89.75 168 SER A C 1
ATOM 1394 O O . SER A 1 168 ? 7.269 4.105 -6.793 1.00 89.75 168 SER A O 1
ATOM 1396 N N . ARG A 1 169 ? 8.017 3.860 -4.683 1.00 92.19 169 ARG A N 1
ATOM 1397 C CA . ARG A 1 169 ? 9.370 4.315 -4.990 1.00 92.19 169 ARG A CA 1
ATOM 1398 C C . ARG A 1 169 ? 10.031 3.301 -5.917 1.00 92.19 169 ARG A C 1
ATOM 1400 O O . ARG A 1 169 ? 10.145 2.115 -5.604 1.00 92.19 169 ARG A O 1
ATOM 1407 N N . LYS A 1 170 ? 10.428 3.766 -7.100 1.00 90.06 170 LYS A N 1
ATOM 1408 C CA . LYS A 1 170 ? 11.134 2.931 -8.074 1.00 90.06 170 LYS A CA 1
ATOM 1409 C C . LYS A 1 170 ? 12.524 2.615 -7.540 1.00 90.06 170 LYS A C 1
ATOM 1411 O O . LYS A 1 170 ? 13.191 3.509 -7.023 1.00 90.06 170 LYS A O 1
ATOM 1416 N N . LEU A 1 171 ? 12.946 1.365 -7.706 1.00 85.44 171 LEU A N 1
ATOM 1417 C CA . LEU A 1 171 ? 14.296 0.939 -7.352 1.00 85.44 171 LEU A CA 1
ATOM 1418 C C . LEU A 1 171 ? 15.339 1.694 -8.179 1.00 85.44 171 LEU A C 1
ATOM 1420 O O . LEU A 1 171 ? 16.364 2.119 -7.658 1.00 85.44 171 LEU A O 1
ATOM 1424 N N . GLU A 1 172 ? 15.034 1.916 -9.456 1.00 86.50 172 GLU A N 1
ATOM 1425 C CA . GLU A 1 172 ? 15.881 2.676 -10.361 1.00 86.50 172 GLU A CA 1
ATOM 1426 C C . GLU A 1 172 ? 15.134 3.811 -11.061 1.00 86.50 172 GLU A C 1
ATOM 1428 O O . GLU A 1 172 ? 13.925 3.768 -11.324 1.00 86.50 172 GLU A O 1
ATOM 1433 N N . LYS A 1 173 ? 15.890 4.853 -11.406 1.00 87.12 173 LYS A N 1
ATOM 1434 C CA . LYS A 1 173 ? 15.384 5.981 -12.176 1.00 87.12 173 LYS A CA 1
ATOM 1435 C C . LYS A 1 173 ? 15.457 5.660 -13.668 1.00 87.12 173 LYS A C 1
ATOM 1437 O O . LYS A 1 173 ? 16.492 5.831 -14.300 1.00 87.12 173 LYS A O 1
ATOM 1442 N N . ILE A 1 174 ? 14.327 5.244 -14.230 1.00 91.69 174 ILE A N 1
ATOM 1443 C CA . ILE A 1 174 ? 14.181 5.054 -15.679 1.00 91.69 174 ILE A CA 1
ATOM 1444 C C . ILE A 1 174 ? 14.003 6.427 -16.353 1.00 91.69 174 ILE A C 1
ATOM 1446 O O . ILE A 1 174 ? 13.128 7.188 -15.913 1.00 91.69 174 ILE A O 1
ATOM 1450 N N . PRO A 1 175 ? 14.769 6.753 -17.413 1.00 93.62 175 PRO A N 1
ATOM 1451 C CA . PRO A 1 175 ? 14.615 8.013 -18.125 1.00 93.62 175 PRO A CA 1
ATOM 1452 C C . PRO A 1 175 ? 13.204 8.204 -18.703 1.00 93.62 175 PRO A C 1
ATOM 1454 O O . PRO A 1 175 ? 12.530 7.259 -19.121 1.00 93.62 175 PRO A O 1
ATOM 1457 N N . THR A 1 176 ? 12.747 9.453 -18.733 1.00 92.75 176 THR A N 1
ATOM 1458 C CA . THR A 1 176 ? 11.415 9.862 -19.201 1.00 92.75 176 THR A CA 1
ATOM 1459 C C . THR A 1 176 ? 11.527 10.860 -20.355 1.00 92.75 176 THR A C 1
ATOM 1461 O O . THR A 1 176 ? 12.621 11.212 -20.787 1.00 92.75 176 THR A O 1
ATOM 1464 N N . THR A 1 177 ? 10.395 11.362 -20.860 1.00 92.06 177 THR A N 1
ATOM 1465 C CA . THR A 1 177 ? 10.364 12.420 -21.888 1.00 92.06 177 THR A CA 1
ATOM 1466 C C . THR A 1 177 ? 11.162 13.669 -21.490 1.00 92.06 177 THR A C 1
ATOM 1468 O O . THR A 1 177 ? 11.740 14.322 -22.360 1.00 92.06 177 THR A O 1
ATOM 1471 N N . SER A 1 178 ? 11.249 13.976 -20.190 1.00 93.69 178 SER A N 1
ATOM 1472 C CA . SER A 1 178 ? 12.000 15.122 -19.666 1.00 93.69 178 SER A CA 1
ATOM 1473 C C . SER A 1 178 ? 13.499 14.856 -19.452 1.00 93.69 178 SER A C 1
ATOM 1475 O O . SER A 1 178 ? 14.259 15.815 -19.335 1.00 93.69 178 SER A O 1
ATOM 1477 N N . SER A 1 179 ? 13.963 13.601 -19.459 1.00 95.00 179 SER A N 1
ATOM 1478 C CA . SER A 1 179 ? 15.380 13.245 -19.246 1.00 95.00 179 SER A CA 1
ATOM 1479 C C . SER A 1 179 ? 16.298 13.733 -20.364 1.00 95.00 179 SER A C 1
ATOM 1481 O O . SER A 1 179 ? 15.898 13.770 -21.523 1.00 95.00 179 SER A O 1
ATOM 1483 N N . LYS A 1 180 ? 17.550 14.089 -20.054 1.00 95.88 180 LYS A N 1
ATOM 1484 C CA . LYS A 1 180 ? 18.501 14.561 -21.075 1.00 95.88 180 LYS A CA 1
ATOM 1485 C C . LYS A 1 180 ? 18.924 13.405 -21.996 1.00 95.88 180 LYS A C 1
ATOM 1487 O O . LYS A 1 180 ? 18.905 12.248 -21.586 1.00 95.88 180 LYS A O 1
ATOM 1492 N N . LYS A 1 181 ? 19.355 13.720 -23.231 1.00 95.75 181 LYS A N 1
ATOM 1493 C CA . LYS A 1 181 ? 19.871 12.720 -24.197 1.00 95.75 181 LYS A CA 1
ATOM 1494 C C . LYS A 1 181 ? 20.988 11.877 -23.568 1.00 95.75 181 LYS A C 1
ATOM 1496 O O . LYS A 1 181 ? 20.942 10.658 -23.657 1.00 95.75 181 LYS A O 1
ATOM 1501 N N . LYS A 1 182 ? 21.921 12.528 -22.864 1.00 96.06 182 LYS A N 1
ATOM 1502 C CA . LYS A 1 182 ? 23.025 11.866 -22.158 1.00 96.06 182 LYS A CA 1
ATOM 1503 C C . LYS A 1 182 ? 22.530 10.827 -21.144 1.00 96.06 182 LYS A C 1
ATOM 1505 O O . LYS A 1 182 ? 22.975 9.690 -21.202 1.00 96.06 182 LYS A O 1
ATOM 1510 N N . ASP A 1 183 ? 21.559 11.181 -20.300 1.00 95.50 183 ASP A N 1
ATOM 1511 C CA . ASP A 1 183 ? 20.992 10.266 -19.294 1.00 95.50 183 ASP A CA 1
ATOM 1512 C C . ASP A 1 183 ? 20.313 9.047 -19.948 1.00 95.50 183 ASP A C 1
ATOM 1514 O O . ASP A 1 183 ? 20.373 7.936 -19.427 1.00 95.50 183 ASP A O 1
ATOM 1518 N N . MET A 1 184 ? 19.662 9.240 -21.104 1.00 96.94 184 MET A N 1
ATOM 1519 C CA . MET A 1 184 ? 19.058 8.144 -21.873 1.00 96.94 184 MET A CA 1
ATOM 1520 C C . MET A 1 184 ? 20.121 7.185 -22.418 1.00 96.94 184 MET A C 1
ATOM 1522 O O . MET A 1 184 ? 19.970 5.972 -22.292 1.00 96.94 184 MET A O 1
ATOM 1526 N N . GLN A 1 185 ? 21.194 7.726 -22.999 1.00 97.00 185 GLN A N 1
ATOM 1527 C CA . GLN A 1 185 ? 22.318 6.945 -23.523 1.00 97.00 185 GLN A CA 1
ATOM 1528 C C . GLN A 1 185 ? 23.049 6.195 -22.406 1.00 97.00 185 GLN A C 1
ATOM 1530 O O . GLN A 1 185 ? 23.381 5.024 -22.561 1.00 97.00 185 GLN A O 1
ATOM 1535 N N . GLU A 1 186 ? 23.266 6.847 -21.265 1.00 96.50 186 GLU A N 1
ATOM 1536 C CA . GLU A 1 186 ? 23.891 6.239 -20.093 1.00 96.50 186 GLU A CA 1
ATOM 1537 C C . GLU A 1 186 ? 23.045 5.093 -19.534 1.00 96.50 186 GLU A C 1
ATOM 1539 O O . GLU A 1 186 ? 23.576 4.009 -19.301 1.00 96.50 186 GLU A O 1
ATOM 1544 N N . TRP A 1 187 ? 21.727 5.277 -19.403 1.00 95.56 187 TRP A N 1
ATOM 1545 C CA . TRP A 1 187 ? 20.838 4.200 -18.966 1.00 95.56 187 TRP A CA 1
ATOM 1546 C C . TRP A 1 187 ? 20.862 3.015 -19.942 1.00 95.56 187 TRP A C 1
ATOM 1548 O O . TRP A 1 187 ? 21.054 1.884 -19.504 1.00 95.56 187 TRP A O 1
ATOM 1558 N N . LEU A 1 188 ? 20.749 3.255 -21.257 1.00 96.00 188 LEU A N 1
ATOM 1559 C CA . LEU A 1 188 ? 20.824 2.193 -22.274 1.00 96.00 188 LEU A CA 1
ATOM 1560 C C . LEU A 1 188 ? 22.165 1.450 -22.220 1.00 96.00 188 LEU A C 1
ATOM 1562 O O . LEU A 1 188 ? 22.186 0.222 -22.268 1.00 96.00 188 LEU A O 1
ATOM 1566 N N . LYS A 1 189 ? 23.272 2.178 -22.030 1.00 96.75 189 LYS A N 1
ATOM 1567 C CA . LYS A 1 189 ? 24.610 1.602 -21.857 1.00 96.75 189 LYS A CA 1
ATOM 1568 C C . LYS A 1 189 ? 24.699 0.725 -20.605 1.00 96.75 189 LYS A C 1
ATOM 1570 O O . LYS A 1 189 ? 25.156 -0.408 -20.703 1.00 96.75 189 LYS A O 1
ATOM 1575 N N . ILE A 1 190 ? 24.244 1.214 -19.447 1.00 95.06 190 ILE A N 1
ATOM 1576 C CA . ILE A 1 190 ? 24.242 0.458 -18.178 1.00 95.06 190 ILE A CA 1
ATOM 1577 C C . ILE A 1 190 ? 23.383 -0.808 -18.293 1.00 95.06 190 ILE A C 1
ATOM 1579 O O . ILE A 1 190 ? 23.731 -1.841 -17.727 1.00 95.06 190 ILE A O 1
ATOM 1583 N N . LYS A 1 191 ? 22.266 -0.743 -19.029 1.00 94.62 191 LYS A N 1
ATOM 1584 C CA . LYS A 1 191 ? 21.380 -1.891 -19.279 1.00 94.62 191 LYS A CA 1
ATOM 1585 C C . LYS A 1 191 ? 21.849 -2.811 -20.403 1.00 94.62 191 LYS A C 1
ATOM 1587 O O . LYS A 1 191 ? 21.194 -3.816 -20.654 1.00 94.62 191 LYS A O 1
ATOM 1592 N N . ASN A 1 192 ? 22.972 -2.493 -21.045 1.00 95.06 192 ASN A N 1
ATOM 1593 C CA . ASN A 1 192 ? 23.506 -3.230 -22.185 1.00 95.06 192 ASN A CA 1
ATOM 1594 C C . ASN A 1 192 ? 22.500 -3.354 -23.351 1.00 95.06 192 ASN A C 1
ATOM 1596 O O . ASN A 1 192 ? 22.431 -4.379 -24.024 1.00 95.06 192 ASN A O 1
ATOM 1600 N N . ILE A 1 193 ? 21.700 -2.306 -23.577 1.00 95.31 193 ILE A N 1
ATOM 1601 C CA . ILE A 1 193 ? 20.744 -2.221 -24.686 1.00 95.31 193 ILE A CA 1
ATOM 1602 C C . ILE A 1 193 ? 21.440 -1.519 -25.860 1.00 95.31 193 ILE A C 1
ATOM 1604 O O . ILE A 1 193 ? 21.877 -0.377 -25.690 1.00 95.31 193 ILE A O 1
ATOM 1608 N N . PRO A 1 194 ? 21.532 -2.144 -27.049 1.00 95.81 194 PRO A N 1
ATOM 1609 C CA . PRO A 1 194 ? 22.173 -1.531 -28.208 1.00 95.81 194 PRO A CA 1
ATOM 1610 C C . PRO A 1 194 ? 21.499 -0.221 -28.630 1.00 95.81 194 PRO A C 1
ATOM 1612 O O . PRO A 1 194 ? 20.276 -0.144 -28.754 1.00 95.81 194 PRO A O 1
ATOM 1615 N N . PHE A 1 195 ? 22.305 0.809 -28.884 1.00 96.69 195 PHE A N 1
ATOM 1616 C CA . PHE A 1 195 ? 21.856 2.089 -29.430 1.00 96.69 195 PHE A CA 1
ATOM 1617 C C . PHE A 1 195 ? 22.994 2.776 -30.198 1.00 96.69 195 PHE A C 1
ATOM 1619 O O . PHE A 1 195 ? 24.167 2.463 -29.994 1.00 96.69 195 PHE A O 1
ATOM 1626 N N . ASN A 1 196 ? 22.652 3.731 -31.064 1.00 94.81 196 ASN A N 1
ATOM 1627 C CA . ASN A 1 196 ? 23.612 4.571 -31.781 1.00 94.81 196 ASN A CA 1
ATOM 1628 C C . ASN A 1 196 ? 23.709 5.962 -31.110 1.00 94.81 196 ASN A C 1
ATOM 1630 O O . ASN A 1 196 ? 22.701 6.547 -30.710 1.00 94.81 196 ASN A O 1
ATOM 1634 N N . LEU A 1 197 ? 24.927 6.499 -30.970 1.00 92.81 197 LEU A N 1
ATOM 1635 C CA . LEU A 1 197 ? 25.201 7.809 -30.361 1.00 92.81 197 LEU A CA 1
ATOM 1636 C C . LEU A 1 197 ? 24.522 8.976 -31.105 1.00 92.81 197 LEU A C 1
ATOM 1638 O O . LEU A 1 197 ? 24.115 9.959 -30.471 1.00 92.81 197 LEU A O 1
ATOM 1642 N N . GLU A 1 198 ? 24.314 8.832 -32.413 1.00 94.12 198 GLU A N 1
ATOM 1643 C CA . GLU A 1 198 ? 23.657 9.836 -33.254 1.00 94.12 198 GLU A CA 1
ATOM 1644 C C . GLU A 1 198 ? 22.135 9.872 -33.077 1.00 94.12 198 GLU A C 1
ATOM 1646 O O . GLU A 1 198 ? 21.515 10.895 -33.367 1.00 94.12 198 GLU A O 1
ATOM 165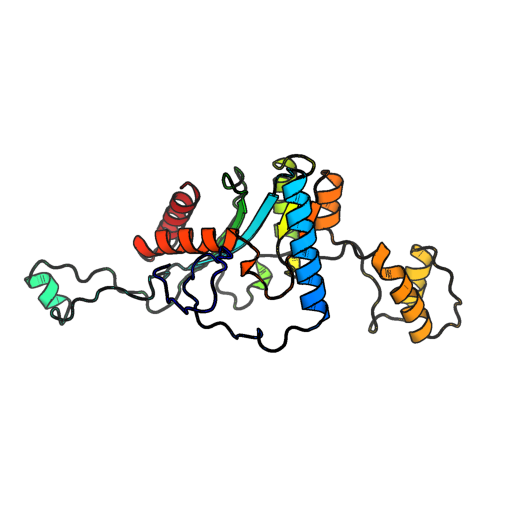1 N N . MET A 1 199 ? 21.531 8.823 -32.500 1.00 95.69 199 MET A N 1
ATOM 1652 C CA . MET A 1 199 ? 20.077 8.737 -32.327 1.00 95.69 199 MET A CA 1
ATOM 1653 C C . MET A 1 199 ? 19.514 9.970 -31.625 1.00 95.69 199 MET A C 1
ATOM 1655 O O . MET A 1 199 ? 20.057 10.468 -30.625 1.00 95.69 199 MET A O 1
ATOM 1659 N N . VAL A 1 200 ? 18.391 10.466 -32.127 1.00 95.62 200 VAL A N 1
ATOM 1660 C CA . VAL A 1 200 ? 17.691 11.589 -31.507 1.00 95.62 200 VAL A CA 1
ATOM 1661 C C . VAL A 1 200 ? 16.959 11.130 -30.242 1.00 95.62 200 VAL A C 1
ATOM 1663 O O . VAL A 1 200 ? 16.731 9.943 -29.998 1.00 95.62 200 VAL A O 1
ATOM 1666 N N . ARG A 1 201 ? 16.561 12.086 -29.393 1.00 96.19 201 ARG A N 1
ATOM 1667 C CA . ARG A 1 201 ? 15.903 11.790 -28.104 1.00 96.19 201 ARG A CA 1
ATOM 1668 C C . ARG A 1 201 ? 14.652 10.920 -28.248 1.00 96.19 201 ARG A C 1
ATOM 1670 O O . ARG A 1 201 ? 14.388 10.111 -27.365 1.00 96.19 201 ARG A O 1
ATOM 1677 N N . SER A 1 202 ? 13.877 11.093 -29.318 1.00 95.69 202 SER A N 1
ATOM 1678 C CA . SER A 1 202 ? 12.661 10.307 -29.562 1.00 95.69 202 SER A CA 1
ATOM 1679 C C . SER A 1 202 ? 12.968 8.831 -29.820 1.00 95.69 202 SER A C 1
ATOM 1681 O O . SER A 1 202 ? 12.270 7.976 -29.279 1.00 95.69 202 SER A O 1
ATOM 1683 N N . GLU A 1 203 ? 14.024 8.528 -30.575 1.00 96.44 203 GLU A N 1
ATOM 1684 C CA . GLU A 1 203 ? 14.434 7.156 -30.887 1.00 96.44 203 GLU A CA 1
ATOM 1685 C C . GLU A 1 203 ? 15.013 6.455 -29.650 1.00 96.44 203 GLU A C 1
ATOM 1687 O O . GLU A 1 203 ? 14.621 5.334 -29.329 1.00 96.44 203 GLU A O 1
ATOM 1692 N N . LEU A 1 204 ? 15.866 7.143 -28.879 1.00 97.12 204 LEU A N 1
ATOM 1693 C CA . LEU A 1 204 ? 16.370 6.624 -27.600 1.00 97.12 204 LEU A CA 1
ATOM 1694 C C . LEU A 1 204 ? 15.224 6.356 -26.616 1.00 97.12 204 LEU A C 1
ATOM 1696 O O . LEU A 1 204 ? 15.173 5.311 -25.968 1.00 97.12 204 LEU A O 1
ATOM 1700 N N . LEU A 1 205 ? 14.258 7.276 -26.529 1.00 95.94 205 LEU A N 1
ATOM 1701 C CA . LEU A 1 205 ? 13.077 7.098 -25.690 1.00 95.94 205 LEU A CA 1
ATOM 1702 C C . LEU A 1 205 ? 12.202 5.930 -26.168 1.00 95.94 205 LEU A C 1
ATOM 1704 O O . LEU A 1 205 ? 11.582 5.265 -25.337 1.00 95.94 205 LEU A O 1
ATOM 1708 N N . HIS A 1 206 ? 12.133 5.668 -27.476 1.00 95.69 206 HIS A N 1
ATOM 1709 C CA . HIS A 1 206 ? 11.437 4.504 -28.020 1.00 95.69 206 HIS A CA 1
ATOM 1710 C C . HIS A 1 206 ? 12.097 3.198 -27.556 1.00 95.69 206 HIS A C 1
ATOM 1712 O O . HIS A 1 206 ? 11.403 2.359 -26.983 1.00 95.69 206 HIS A O 1
ATOM 1718 N N . LEU A 1 207 ? 13.426 3.076 -27.668 1.00 95.88 207 LEU A N 1
ATOM 1719 C CA . LEU A 1 207 ? 14.171 1.922 -27.140 1.00 95.88 207 LEU A CA 1
ATOM 1720 C C . LEU A 1 207 ? 13.936 1.729 -25.638 1.00 95.88 207 LEU A C 1
ATOM 1722 O O . LEU A 1 207 ? 13.642 0.623 -25.185 1.00 95.88 207 LEU A O 1
ATOM 1726 N N . ILE A 1 208 ? 13.978 2.812 -24.861 1.00 94.69 208 ILE A N 1
ATOM 1727 C CA . ILE A 1 208 ? 13.682 2.759 -23.425 1.00 94.69 208 ILE A CA 1
ATOM 1728 C C . ILE A 1 208 ? 12.246 2.282 -23.191 1.00 94.69 208 ILE A C 1
ATOM 1730 O O . ILE A 1 208 ? 12.010 1.467 -22.309 1.00 94.69 208 ILE A O 1
ATOM 1734 N N . ARG A 1 209 ? 11.256 2.734 -23.971 1.00 93.38 209 ARG A N 1
ATOM 1735 C CA . ARG A 1 209 ? 9.856 2.298 -23.815 1.00 93.38 209 ARG A CA 1
ATOM 1736 C C . ARG A 1 209 ? 9.650 0.813 -24.098 1.00 93.38 209 ARG A C 1
ATOM 1738 O O . ARG A 1 209 ? 8.792 0.234 -23.433 1.00 93.38 209 ARG A O 1
ATOM 1745 N N . LEU A 1 210 ? 10.402 0.240 -25.036 1.00 92.69 210 LEU A N 1
ATOM 1746 C CA . LEU A 1 210 ? 10.359 -1.191 -25.341 1.00 92.69 210 LEU A CA 1
ATOM 1747 C C . LEU A 1 210 ? 10.929 -2.030 -24.189 1.00 92.69 210 LEU A C 1
ATOM 1749 O O . LEU A 1 210 ? 10.355 -3.058 -23.852 1.00 92.69 210 LEU A O 1
ATOM 1753 N N . ASN A 1 211 ? 11.986 -1.547 -23.530 1.00 91.50 211 ASN A N 1
ATOM 1754 C CA . ASN A 1 211 ? 12.726 -2.325 -22.529 1.00 91.50 211 ASN A CA 1
ATOM 1755 C C . ASN A 1 211 ? 12.383 -1.975 -21.066 1.00 91.50 211 ASN A C 1
ATOM 1757 O O . ASN A 1 211 ? 12.642 -2.753 -20.154 1.00 91.50 211 ASN A O 1
ATOM 1761 N N . LYS A 1 212 ? 11.765 -0.817 -20.791 1.00 86.94 212 LYS A N 1
ATOM 1762 C CA . LYS A 1 212 ? 11.557 -0.300 -19.418 1.00 86.94 212 LYS A CA 1
ATOM 1763 C C . LYS A 1 212 ? 10.778 -1.232 -18.496 1.00 86.94 212 LYS A C 1
ATOM 1765 O O . LYS A 1 212 ? 10.872 -1.075 -17.285 1.00 86.94 212 LYS A O 1
ATOM 1770 N N . ASN A 1 213 ? 9.931 -2.106 -19.042 1.00 85.19 213 ASN A N 1
ATOM 1771 C CA . ASN A 1 213 ? 9.044 -2.934 -18.230 1.00 85.19 213 ASN A CA 1
ATOM 1772 C C . ASN A 1 213 ? 9.838 -3.962 -17.415 1.00 85.19 213 ASN A C 1
ATOM 1774 O O . ASN A 1 213 ? 9.451 -4.226 -16.282 1.00 85.19 213 ASN A O 1
ATOM 1778 N N . GLU A 1 214 ? 10.966 -4.450 -17.939 1.00 81.62 214 GLU A N 1
ATOM 1779 C CA . GLU A 1 214 ? 11.862 -5.379 -17.233 1.00 81.62 214 GLU A CA 1
ATOM 1780 C C . GLU A 1 214 ? 12.513 -4.737 -16.006 1.00 81.62 214 GLU A C 1
ATOM 1782 O O . GLU A 1 214 ? 12.764 -5.394 -15.000 1.00 81.62 214 GLU A O 1
ATOM 1787 N N . TYR A 1 215 ? 12.721 -3.423 -16.063 1.00 84.56 215 TYR A N 1
ATOM 1788 C CA . TYR A 1 215 ? 13.377 -2.656 -15.008 1.00 84.56 215 TYR A CA 1
ATOM 1789 C C . TYR A 1 215 ? 12.399 -1.856 -14.144 1.00 84.56 215 TYR A C 1
ATOM 1791 O O . TYR A 1 215 ? 12.795 -1.118 -13.238 1.00 84.56 215 TYR A O 1
ATOM 1799 N N . LYS A 1 216 ? 11.093 -1.983 -14.405 1.00 83.50 216 LYS A N 1
ATOM 1800 C CA . LYS A 1 216 ? 10.045 -1.315 -13.635 1.00 83.50 216 LYS A CA 1
ATOM 1801 C C . LYS A 1 216 ? 9.767 -2.109 -12.359 1.00 83.50 216 LYS A C 1
ATOM 1803 O O . LYS A 1 216 ? 8.721 -2.735 -12.231 1.00 83.50 216 LYS A O 1
ATOM 1808 N N . MET A 1 217 ? 10.698 -2.043 -11.411 1.00 86.88 217 MET A N 1
ATOM 1809 C CA . MET A 1 217 ? 10.549 -2.642 -10.087 1.00 86.88 217 MET A CA 1
ATOM 1810 C C . MET A 1 217 ? 10.466 -1.559 -9.011 1.00 86.88 217 MET A C 1
ATOM 1812 O O . MET A 1 217 ? 11.235 -0.591 -9.012 1.00 86.88 217 MET A O 1
ATOM 1816 N N . TYR A 1 218 ? 9.515 -1.714 -8.095 1.00 93.31 218 TYR A N 1
ATOM 1817 C CA . TYR A 1 218 ? 9.454 -0.905 -6.884 1.00 93.31 218 TYR A CA 1
ATOM 1818 C C . TYR A 1 218 ? 10.342 -1.515 -5.801 1.00 93.31 218 TYR A C 1
ATOM 1820 O O . TYR A 1 218 ? 10.558 -2.726 -5.773 1.00 93.31 218 TYR A O 1
ATOM 1828 N N . VAL A 1 219 ? 10.867 -0.675 -4.912 1.00 93.81 219 VAL A N 1
ATOM 1829 C CA . VAL A 1 219 ? 11.740 -1.123 -3.814 1.00 93.81 219 VAL A CA 1
ATOM 1830 C C . VAL A 1 219 ? 11.024 -2.150 -2.942 1.00 93.81 219 VAL A C 1
ATOM 1832 O O . VAL A 1 219 ? 11.567 -3.216 -2.679 1.00 93.81 219 VAL A O 1
ATOM 1835 N N . THR A 1 220 ? 9.770 -1.874 -2.600 1.00 95.25 220 THR A N 1
ATOM 1836 C CA . THR A 1 220 ? 8.887 -2.751 -1.821 1.00 95.25 220 THR A CA 1
ATOM 1837 C C . THR A 1 220 ? 8.657 -4.105 -2.496 1.00 95.25 220 THR A C 1
ATOM 1839 O O . THR A 1 220 ? 8.771 -5.141 -1.844 1.00 95.25 220 THR A O 1
ATOM 1842 N N . ASP A 1 221 ? 8.429 -4.124 -3.811 1.00 95.00 221 ASP A N 1
ATOM 1843 C CA . ASP A 1 221 ? 8.300 -5.361 -4.592 1.00 95.00 221 ASP A CA 1
ATOM 1844 C C . ASP A 1 221 ? 9.601 -6.191 -4.532 1.00 95.00 221 ASP A C 1
ATOM 1846 O O . ASP A 1 221 ? 9.559 -7.409 -4.359 1.00 95.00 221 ASP A O 1
ATOM 1850 N N . GLY A 1 222 ? 10.764 -5.531 -4.621 1.00 94.31 222 GLY A N 1
ATOM 1851 C CA . GLY A 1 222 ? 12.075 -6.169 -4.472 1.00 94.31 222 GLY A CA 1
ATOM 1852 C C . GLY A 1 222 ? 12.306 -6.736 -3.069 1.00 94.31 222 GLY A C 1
ATOM 1853 O O . GLY A 1 222 ? 12.732 -7.881 -2.933 1.00 94.31 222 GLY A O 1
ATOM 1854 N N . MET A 1 223 ? 11.972 -5.972 -2.025 1.00 96.19 223 MET A N 1
ATOM 1855 C CA . MET A 1 223 ? 12.079 -6.406 -0.628 1.00 96.19 223 MET A CA 1
ATOM 1856 C C . MET A 1 223 ? 11.214 -7.639 -0.353 1.00 96.19 223 MET A C 1
ATOM 1858 O O . MET A 1 223 ? 11.702 -8.616 0.217 1.00 96.19 223 MET A O 1
ATOM 1862 N N . ALA A 1 224 ? 9.953 -7.619 -0.795 1.00 97.00 224 ALA A N 1
ATOM 1863 C CA . ALA A 1 224 ? 9.040 -8.747 -0.642 1.00 97.00 224 ALA A CA 1
ATOM 1864 C C . ALA A 1 224 ? 9.548 -9.980 -1.396 1.00 97.00 224 ALA A C 1
ATOM 1866 O O . ALA A 1 224 ? 9.603 -11.069 -0.828 1.00 97.00 224 ALA A O 1
ATOM 1867 N N . LYS A 1 225 ? 10.013 -9.808 -2.641 1.00 95.38 225 LYS A N 1
ATOM 1868 C CA . LYS A 1 225 ? 10.564 -10.908 -3.443 1.00 95.38 225 LYS A CA 1
ATOM 1869 C C . LYS A 1 225 ? 11.762 -11.576 -2.763 1.00 95.38 225 LYS A C 1
ATOM 1871 O O . LYS A 1 225 ? 11.817 -12.802 -2.725 1.00 95.38 225 LYS A O 1
ATOM 1876 N N . THR A 1 226 ? 12.685 -10.799 -2.193 1.00 95.94 226 THR A N 1
ATOM 1877 C CA . THR A 1 226 ? 13.845 -11.326 -1.447 1.00 95.94 226 THR A CA 1
ATOM 1878 C C . THR A 1 226 ? 13.426 -12.140 -0.219 1.00 95.94 226 THR A C 1
ATOM 1880 O O . THR A 1 226 ? 14.080 -13.123 0.118 1.00 95.94 226 THR A O 1
ATOM 1883 N N . ASN A 1 227 ? 12.299 -11.794 0.406 1.00 96.94 227 ASN A N 1
ATOM 1884 C CA . ASN A 1 227 ? 11.714 -12.539 1.526 1.00 96.94 227 ASN A CA 1
ATOM 1885 C C . ASN A 1 227 ? 10.765 -13.674 1.074 1.00 96.94 227 ASN A C 1
ATOM 1887 O O . ASN A 1 227 ? 10.114 -14.321 1.893 1.00 96.94 227 ASN A O 1
ATOM 1891 N N . GLY A 1 228 ? 10.693 -13.961 -0.232 1.00 97.06 228 GLY A N 1
ATOM 1892 C CA . GLY A 1 228 ? 9.842 -15.013 -0.792 1.00 97.06 228 GLY A CA 1
ATOM 1893 C C . GLY A 1 228 ? 8.349 -14.680 -0.770 1.00 97.06 228 GLY A C 1
ATOM 1894 O O . GLY A 1 228 ? 7.527 -15.591 -0.721 1.00 97.06 228 GLY A O 1
ATOM 1895 N N . GLN A 1 229 ? 7.987 -13.399 -0.771 1.00 97.81 229 GLN A N 1
ATOM 1896 C CA . GLN A 1 229 ? 6.615 -12.891 -0.709 1.00 97.81 229 GLN A CA 1
ATOM 1897 C C . GLN A 1 229 ? 6.254 -12.132 -1.990 1.00 97.81 229 GLN A C 1
ATOM 1899 O O . GLN A 1 229 ? 7.106 -11.814 -2.821 1.00 97.81 229 GLN A O 1
ATOM 1904 N N . ILE A 1 230 ? 4.963 -11.854 -2.163 1.00 97.44 230 ILE A N 1
ATOM 1905 C CA . ILE A 1 230 ? 4.408 -11.234 -3.367 1.00 97.44 230 ILE A CA 1
ATOM 1906 C C . ILE A 1 230 ? 3.684 -9.951 -2.976 1.00 97.44 230 ILE A C 1
ATOM 1908 O O . ILE A 1 230 ? 2.832 -9.969 -2.097 1.00 97.44 230 ILE A O 1
ATOM 1912 N N . VAL A 1 231 ? 3.959 -8.854 -3.675 1.00 97.38 231 VAL A N 1
ATOM 1913 C CA . VAL A 1 231 ? 3.155 -7.629 -3.583 1.00 97.38 231 VAL A CA 1
ATOM 1914 C C . VAL A 1 231 ? 2.055 -7.664 -4.643 1.00 97.38 231 VAL A C 1
ATOM 1916 O O . VAL A 1 231 ? 2.331 -7.859 -5.827 1.00 97.38 231 VAL A O 1
ATOM 1919 N N . LEU A 1 232 ? 0.808 -7.429 -4.235 1.00 97.25 232 LEU A N 1
ATOM 1920 C CA . LEU A 1 232 ? -0.342 -7.278 -5.123 1.00 97.25 232 LEU A CA 1
ATOM 1921 C C . LEU A 1 232 ? -0.958 -5.881 -4.958 1.00 97.25 232 LEU A C 1
ATOM 1923 O O . LEU A 1 232 ? -1.651 -5.601 -3.985 1.00 97.25 232 LEU A O 1
ATOM 1927 N N . ARG A 1 233 ? -0.736 -5.004 -5.941 1.00 95.44 233 ARG A N 1
ATOM 1928 C CA . ARG A 1 233 ? -1.217 -3.615 -5.891 1.00 95.44 233 ARG A CA 1
ATOM 1929 C C . ARG A 1 233 ? -2.675 -3.489 -6.314 1.00 95.44 233 ARG A C 1
ATOM 1931 O O . ARG A 1 233 ? -3.070 -4.015 -7.361 1.00 95.44 233 ARG A O 1
ATOM 1938 N N . LEU A 1 234 ? -3.443 -2.742 -5.527 1.00 90.25 234 LEU A N 1
ATOM 1939 C CA . LEU A 1 234 ? -4.825 -2.387 -5.836 1.00 90.25 234 LEU A CA 1
ATOM 1940 C C . LEU A 1 234 ? -4.897 -1.572 -7.135 1.00 90.25 234 LEU A C 1
ATOM 1942 O O . LEU A 1 234 ? -3.981 -0.802 -7.434 1.00 90.25 234 LEU A O 1
ATOM 1946 N N . PRO A 1 235 ? -5.970 -1.701 -7.924 1.00 88.06 235 PRO A N 1
ATOM 1947 C CA . PRO A 1 235 ? -6.194 -0.796 -9.036 1.00 88.06 235 PRO A CA 1
ATOM 1948 C C . PRO A 1 235 ? -6.544 0.610 -8.500 1.00 88.06 235 PRO A C 1
ATOM 1950 O O . PRO A 1 235 ? -7.207 0.726 -7.465 1.00 88.06 235 PRO A O 1
ATOM 1953 N N . PRO A 1 236 ? -6.108 1.695 -9.169 1.00 83.50 236 PRO A N 1
ATOM 1954 C CA . PRO A 1 236 ? -6.413 3.056 -8.731 1.00 83.50 236 PRO A CA 1
ATOM 1955 C C . PRO A 1 236 ? -7.917 3.290 -8.539 1.00 83.50 236 PRO A C 1
ATOM 1957 O O . PRO A 1 236 ? -8.710 2.858 -9.369 1.00 83.50 236 PRO A O 1
ATOM 1960 N N . TYR A 1 237 ? -8.287 4.018 -7.479 1.00 79.25 237 TYR A N 1
ATOM 1961 C CA . TYR A 1 237 ? -9.672 4.368 -7.110 1.00 79.25 237 TYR A CA 1
ATOM 1962 C C . TYR A 1 237 ? -10.572 3.211 -6.648 1.00 79.25 237 TYR A C 1
ATOM 1964 O O . TYR A 1 237 ? -11.779 3.413 -6.539 1.00 79.25 237 TYR A O 1
ATOM 1972 N N . HIS A 1 238 ? -9.999 2.048 -6.331 1.00 80.12 238 HIS A N 1
ATOM 1973 C CA . HIS A 1 238 ? -10.744 0.865 -5.894 1.00 80.12 238 HIS A CA 1
ATOM 1974 C C . HIS A 1 238 ? -10.394 0.429 -4.463 1.00 80.12 238 HIS A C 1
ATOM 1976 O O . HIS A 1 238 ? -9.990 -0.714 -4.225 1.00 80.12 238 HIS A O 1
ATOM 1982 N N . CYS A 1 239 ? -10.518 1.338 -3.492 1.00 80.50 239 CYS A N 1
ATOM 1983 C CA . CYS A 1 239 ? -10.262 1.006 -2.086 1.00 80.50 239 CYS A CA 1
ATOM 1984 C C . CYS A 1 239 ? -11.259 -0.027 -1.533 1.00 80.50 239 CYS A C 1
ATOM 1986 O O . CYS A 1 239 ? -10.928 -0.773 -0.620 1.00 80.50 239 CYS A O 1
ATOM 1988 N N . GLU A 1 240 ? -12.443 -0.184 -2.138 1.00 83.62 240 GLU A N 1
ATOM 1989 C CA . GLU A 1 240 ? -13.415 -1.219 -1.771 1.00 83.62 240 GLU A CA 1
ATOM 1990 C C . GLU A 1 240 ? -12.895 -2.653 -1.955 1.00 83.62 240 GLU A C 1
ATOM 1992 O O . GLU A 1 240 ? -13.464 -3.592 -1.390 1.00 83.62 240 GLU A O 1
ATOM 1997 N N . LEU A 1 241 ? -11.825 -2.823 -2.739 1.00 86.69 241 LEU A N 1
ATOM 1998 C CA . LEU A 1 241 ? -11.136 -4.098 -2.922 1.00 86.69 241 LEU A CA 1
ATOM 1999 C C . LEU A 1 241 ? -10.140 -4.405 -1.793 1.00 86.69 241 LEU A C 1
ATOM 2001 O O . LEU A 1 241 ? -9.618 -5.518 -1.755 1.00 86.69 241 LEU A O 1
ATOM 2005 N N . ASN A 1 242 ? -9.912 -3.467 -0.868 1.00 90.31 242 ASN A N 1
ATOM 2006 C CA . ASN A 1 242 ? -9.077 -3.646 0.312 1.00 90.31 242 ASN A CA 1
ATOM 2007 C C . ASN A 1 242 ? -9.948 -3.874 1.567 1.00 90.31 242 ASN A C 1
ATOM 2009 O O . ASN A 1 242 ? -10.555 -2.933 2.075 1.00 90.31 242 ASN A O 1
ATOM 2013 N N . PRO A 1 243 ? -10.066 -5.104 2.101 1.00 89.94 243 PRO A N 1
ATOM 2014 C CA . PRO A 1 243 ? -10.935 -5.394 3.241 1.00 89.94 243 PRO A CA 1
ATOM 2015 C C . PRO A 1 243 ? -10.571 -4.648 4.528 1.00 89.94 243 PRO A C 1
ATOM 2017 O O . PRO A 1 243 ? -11.474 -4.383 5.321 1.00 89.94 243 PRO A O 1
ATOM 2020 N N . ILE A 1 244 ? -9.297 -4.282 4.720 1.00 88.94 244 ILE A N 1
ATOM 2021 C CA . ILE A 1 244 ? -8.836 -3.549 5.909 1.00 88.94 244 ILE A CA 1
ATOM 2022 C C . ILE A 1 244 ? -9.555 -2.201 6.077 1.00 88.94 244 ILE A C 1
ATOM 2024 O O . ILE A 1 244 ? -9.799 -1.780 7.200 1.00 88.94 244 ILE A O 1
ATOM 2028 N N . GLU A 1 245 ? -10.039 -1.589 4.994 1.00 86.25 245 GLU A N 1
ATOM 2029 C CA . GLU A 1 245 ? -10.855 -0.367 5.029 1.00 86.25 245 GLU A CA 1
ATOM 2030 C C . GLU A 1 245 ? -12.139 -0.542 5.858 1.00 86.25 245 GLU A C 1
ATOM 2032 O O . GLU A 1 245 ? -12.608 0.371 6.547 1.00 86.25 245 GLU A O 1
ATOM 2037 N N . LYS A 1 246 ? -12.718 -1.750 5.844 1.00 87.81 246 LYS A N 1
ATOM 2038 C CA . LYS A 1 246 ? -13.881 -2.084 6.680 1.00 87.81 246 LYS A CA 1
ATOM 2039 C C . LYS A 1 246 ? -13.484 -2.233 8.145 1.00 87.81 246 LYS A C 1
ATOM 2041 O O . LYS A 1 246 ? -14.240 -1.779 9.005 1.00 87.81 246 LYS A O 1
ATOM 2046 N N . THR A 1 247 ? -12.320 -2.817 8.416 1.00 88.12 247 THR A N 1
ATOM 2047 C CA . THR A 1 247 ? -11.742 -2.890 9.763 1.00 88.12 247 THR A CA 1
ATOM 2048 C C . THR A 1 247 ? -11.478 -1.484 10.294 1.00 88.12 247 THR A C 1
ATOM 2050 O O . THR A 1 247 ? -11.909 -1.147 11.393 1.00 88.12 247 THR A O 1
ATOM 2053 N N . TRP A 1 248 ? -10.924 -0.593 9.468 1.00 86.62 248 TRP A N 1
ATOM 2054 C CA . TRP A 1 248 ? -10.755 0.814 9.816 1.00 86.62 248 TRP A CA 1
ATOM 2055 C C . TRP A 1 248 ? -12.062 1.516 10.130 1.00 86.62 248 TRP A C 1
ATOM 2057 O O . TRP A 1 248 ? -12.124 2.291 11.085 1.00 86.62 248 TRP A O 1
ATOM 2067 N N . ALA A 1 249 ? -13.127 1.246 9.378 1.00 85.81 249 ALA A N 1
ATOM 2068 C CA . ALA A 1 249 ? -14.441 1.783 9.703 1.00 85.81 249 ALA A CA 1
ATOM 2069 C C . ALA A 1 249 ? -14.944 1.303 11.078 1.00 85.81 249 ALA A C 1
ATOM 2071 O O . ALA A 1 249 ? -15.524 2.095 11.818 1.00 85.81 249 ALA A O 1
ATOM 2072 N N . GLN A 1 250 ? -14.716 0.037 11.440 1.00 87.00 250 GLN A N 1
ATOM 2073 C CA . GLN A 1 250 ? -15.095 -0.509 12.749 1.00 87.00 250 GLN A CA 1
ATOM 2074 C C . GLN A 1 250 ? -14.285 0.125 13.883 1.00 87.00 250 GLN A C 1
ATOM 2076 O O . GLN A 1 250 ? -14.880 0.675 14.809 1.00 87.00 250 GLN A O 1
ATOM 2081 N N . VAL A 1 251 ? -12.957 0.148 13.758 1.00 87.88 251 VAL A N 1
ATOM 2082 C CA . VAL A 1 251 ? -12.040 0.759 14.732 1.00 87.88 251 VAL A CA 1
ATOM 2083 C C . VAL A 1 251 ? -12.393 2.230 14.969 1.00 87.88 251 VAL A C 1
ATOM 2085 O O . VAL A 1 251 ? -12.571 2.660 16.107 1.00 87.88 251 VAL A O 1
ATOM 2088 N N . LYS A 1 252 ? -12.600 3.005 13.897 1.00 85.50 252 LYS A N 1
ATOM 2089 C CA . LYS A 1 252 ? -12.997 4.420 13.994 1.00 85.50 252 LYS A CA 1
ATOM 2090 C C . LYS A 1 252 ? -14.336 4.607 14.708 1.00 85.50 252 LYS A C 1
ATOM 2092 O O . LYS A 1 252 ? -14.475 5.526 15.512 1.00 85.50 252 LYS A O 1
ATOM 2097 N N . ASN A 1 253 ? -15.308 3.729 14.458 1.00 85.31 253 ASN A N 1
ATOM 2098 C CA . ASN A 1 253 ? -16.604 3.783 15.133 1.00 85.31 253 ASN A CA 1
ATOM 2099 C C . ASN A 1 253 ? -16.503 3.464 16.633 1.00 85.31 253 ASN A C 1
ATOM 2101 O O . ASN A 1 253 ? -17.178 4.122 17.425 1.00 85.31 253 ASN A O 1
ATOM 2105 N N . GLU A 1 254 ? -15.673 2.493 17.025 1.00 87.25 254 GLU A N 1
ATOM 2106 C CA . GLU A 1 254 ? -15.412 2.164 18.435 1.00 87.25 254 GLU A CA 1
ATOM 2107 C C . GLU A 1 254 ? -14.754 3.334 19.172 1.00 87.25 254 GLU A C 1
ATOM 2109 O O . GLU A 1 254 ? -15.182 3.693 20.270 1.00 87.25 254 GLU A O 1
ATOM 2114 N N . VAL A 1 255 ? -13.773 3.985 18.541 1.00 87.38 255 VAL A N 1
ATOM 2115 C CA . VAL A 1 255 ? -13.145 5.188 19.096 1.00 87.38 255 VAL A CA 1
ATOM 2116 C C . VAL A 1 255 ? -14.174 6.310 19.226 1.00 87.38 255 VAL A C 1
ATOM 2118 O O . VAL A 1 255 ? -14.328 6.879 20.303 1.00 87.38 255 VAL A O 1
ATOM 2121 N N . ALA A 1 256 ? -14.945 6.589 18.169 1.00 84.62 256 ALA A N 1
ATOM 2122 C CA . ALA A 1 256 ? -15.956 7.649 18.161 1.00 84.62 256 ALA A CA 1
ATOM 2123 C C . ALA A 1 256 ? -17.058 7.460 19.219 1.00 84.62 256 ALA A C 1
ATOM 2125 O O . ALA A 1 256 ? -17.659 8.439 19.652 1.00 84.62 256 ALA A O 1
ATOM 2126 N N . LEU A 1 257 ? -17.349 6.217 19.616 1.00 81.50 257 LEU A N 1
ATOM 2127 C CA . LEU A 1 257 ? -18.338 5.889 20.647 1.00 81.50 257 LEU A CA 1
ATOM 2128 C C . LEU A 1 257 ? -17.917 6.321 22.053 1.00 81.50 257 LEU A C 1
ATOM 2130 O O . LEU A 1 257 ? -18.781 6.638 22.867 1.00 81.50 257 LEU A O 1
ATOM 2134 N N . LYS A 1 258 ? -16.616 6.288 22.341 1.00 83.12 258 LYS A N 1
ATOM 2135 C CA . LYS A 1 258 ? -16.058 6.481 23.688 1.00 83.12 258 LYS A CA 1
ATOM 2136 C C . LYS A 1 258 ? -15.162 7.715 23.786 1.00 83.12 258 LYS A C 1
ATOM 2138 O O . LYS A 1 258 ? -14.559 7.943 24.829 1.00 83.12 258 LYS A O 1
ATOM 2143 N N . ASN A 1 259 ? -15.046 8.479 22.700 1.00 81.06 259 ASN A N 1
ATOM 2144 C CA . ASN A 1 259 ? -14.104 9.581 22.598 1.00 81.06 259 ASN A CA 1
ATOM 2145 C C . ASN A 1 259 ? -14.424 10.696 23.607 1.00 81.06 259 ASN A C 1
ATOM 2147 O O . ASN A 1 259 ? -15.548 11.190 23.682 1.00 81.06 259 ASN A O 1
ATOM 2151 N N . THR A 1 260 ? -13.397 11.114 24.336 1.00 77.12 260 THR A N 1
ATOM 2152 C CA . THR A 1 260 ? -13.411 12.188 25.335 1.00 77.12 260 THR A CA 1
ATOM 2153 C C . THR A 1 260 ? -12.734 13.478 24.856 1.00 77.12 260 THR A C 1
ATOM 2155 O O . THR A 1 260 ? -12.630 14.442 25.614 1.00 77.12 260 THR A O 1
ATOM 2158 N N . PHE A 1 261 ? -12.281 13.505 23.599 1.00 81.06 261 PHE A N 1
ATOM 2159 C CA . PHE A 1 261 ? -11.608 14.624 22.929 1.00 81.06 261 PHE A CA 1
ATOM 2160 C C . PHE A 1 261 ? -10.228 14.979 23.475 1.00 81.06 261 PHE A C 1
ATOM 2162 O O . PHE A 1 261 ? -9.772 16.108 23.318 1.00 81.06 261 PHE A O 1
ATOM 2169 N N . LYS A 1 262 ? -9.550 14.009 24.093 1.00 83.12 262 LYS A N 1
ATOM 2170 C CA . LYS A 1 262 ? -8.138 14.111 24.464 1.00 83.12 262 LYS A CA 1
ATOM 2171 C C . LYS A 1 262 ? -7.334 13.090 23.682 1.00 83.12 262 LYS A C 1
ATOM 2173 O O . LYS A 1 262 ? -7.611 11.894 23.771 1.00 83.12 262 LYS A O 1
ATOM 2178 N N . LEU A 1 263 ? -6.296 13.539 22.982 1.00 82.38 263 LEU A N 1
ATOM 2179 C CA . LEU A 1 263 ? -5.518 12.673 22.094 1.00 82.38 263 LEU A CA 1
ATOM 2180 C C . LEU A 1 263 ? -4.980 11.395 22.765 1.00 82.38 263 LEU A C 1
ATOM 2182 O O . LEU A 1 263 ? -5.066 10.323 22.177 1.00 82.38 263 LEU A O 1
ATOM 2186 N N . LYS A 1 264 ? -4.488 11.477 24.010 1.00 86.25 264 LYS A N 1
ATOM 2187 C CA . LYS A 1 264 ? -3.967 10.302 24.736 1.00 86.25 264 LYS A CA 1
ATOM 2188 C C . LYS A 1 264 ? -5.052 9.260 25.027 1.00 86.25 264 LYS A C 1
ATOM 2190 O O . LYS A 1 264 ? -4.799 8.062 24.991 1.00 86.25 264 LYS A O 1
ATOM 2195 N N . GLU A 1 265 ? -6.271 9.713 25.304 1.00 86.56 265 GLU A N 1
ATOM 2196 C CA . GLU A 1 265 ? -7.408 8.818 25.524 1.00 86.56 265 GLU A CA 1
ATOM 2197 C C . GLU A 1 265 ? -7.888 8.225 24.187 1.00 86.56 265 GLU A C 1
ATOM 2199 O O . GLU A 1 265 ? -8.179 7.034 24.124 1.00 86.56 265 GLU A O 1
ATOM 2204 N N . VAL A 1 266 ? -7.862 9.004 23.098 1.00 87.19 266 VAL A N 1
ATOM 2205 C CA . VAL A 1 266 ? -8.115 8.520 21.726 1.00 87.19 266 VAL A CA 1
ATOM 2206 C C . VAL A 1 266 ? -7.112 7.441 21.312 1.00 87.19 266 VAL A C 1
ATOM 2208 O O . VAL A 1 266 ? -7.516 6.431 20.744 1.00 87.19 266 VAL A O 1
ATOM 2211 N N . GLU A 1 267 ? -5.828 7.628 21.617 1.00 90.25 267 GLU A N 1
ATOM 2212 C CA . GLU A 1 267 ? -4.763 6.644 21.394 1.00 90.25 267 GLU A CA 1
ATOM 2213 C C . GLU A 1 267 ? -5.058 5.334 22.138 1.00 90.25 267 GLU A C 1
ATOM 2215 O O . GLU A 1 267 ? -5.058 4.267 21.530 1.00 90.25 267 GLU A O 1
ATOM 2220 N N . ASN A 1 268 ? -5.412 5.404 23.424 1.00 91.69 268 ASN A N 1
ATOM 2221 C CA . ASN A 1 268 ? -5.763 4.214 24.205 1.00 91.69 268 ASN A CA 1
ATOM 2222 C C . ASN A 1 268 ? -7.010 3.502 23.655 1.00 91.69 268 ASN A C 1
ATOM 2224 O O . ASN A 1 268 ? -7.035 2.276 23.568 1.00 91.69 268 ASN A O 1
ATOM 2228 N N . LEU A 1 269 ? -8.044 4.257 23.267 1.00 91.31 269 LEU A N 1
ATOM 2229 C CA . LEU A 1 269 ? -9.253 3.705 22.650 1.00 91.31 269 LEU A CA 1
ATOM 2230 C C . LEU A 1 269 ? -8.966 3.045 21.303 1.00 91.31 269 LEU A C 1
ATOM 2232 O O . LEU A 1 269 ? -9.573 2.026 20.982 1.00 91.31 269 LEU A O 1
ATOM 2236 N N . LEU A 1 270 ? -8.054 3.624 20.522 1.00 91.06 270 LEU A N 1
ATOM 2237 C CA . LEU A 1 270 ? -7.606 3.065 19.256 1.00 91.06 270 LEU A CA 1
ATOM 2238 C C . LEU A 1 270 ? -6.906 1.721 19.477 1.00 91.06 270 LEU A C 1
ATOM 2240 O O . LEU A 1 270 ? -7.266 0.753 18.814 1.00 91.06 270 LEU A O 1
ATOM 2244 N N . LEU A 1 271 ? -5.963 1.649 20.421 1.00 91.88 271 LEU A N 1
ATOM 2245 C CA . LEU A 1 271 ? -5.258 0.406 20.757 1.00 91.88 271 LEU A CA 1
ATOM 2246 C C . LEU A 1 271 ? -6.237 -0.679 21.228 1.00 91.88 271 LEU A C 1
ATOM 2248 O O . LEU A 1 271 ? -6.254 -1.775 20.682 1.00 91.88 271 LEU A O 1
ATOM 2252 N N . GLN A 1 272 ? -7.159 -0.339 22.133 1.00 91.31 272 G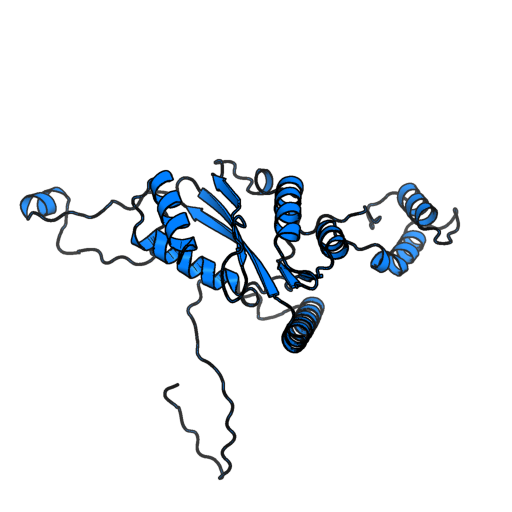LN A N 1
ATOM 2253 C CA . GLN A 1 272 ? -8.202 -1.270 22.581 1.00 91.31 272 GLN A CA 1
ATOM 2254 C C . GLN A 1 272 ? -9.133 -1.738 21.456 1.00 91.31 272 GLN A C 1
ATOM 2256 O O . GLN A 1 272 ? -9.691 -2.828 21.534 1.00 91.31 272 GLN A O 1
ATOM 2261 N N . ALA A 1 273 ? -9.381 -0.897 20.450 1.00 90.06 273 ALA A N 1
ATOM 2262 C CA . ALA A 1 273 ? -10.220 -1.252 19.311 1.00 90.06 273 ALA A CA 1
ATOM 2263 C C . ALA A 1 273 ? -9.485 -2.131 18.287 1.00 90.06 273 ALA A C 1
ATOM 2265 O O . ALA A 1 273 ? -10.149 -2.857 17.554 1.00 90.06 273 ALA A O 1
ATOM 2266 N N . LEU A 1 274 ? -8.152 -2.059 18.233 1.00 89.12 274 LEU A N 1
ATOM 2267 C CA . LEU A 1 274 ? -7.301 -2.906 17.395 1.00 89.12 274 LEU A CA 1
ATOM 2268 C C . LEU A 1 274 ? -7.146 -4.328 17.952 1.00 89.12 274 LEU A C 1
ATOM 2270 O O . LEU A 1 274 ? -6.981 -5.259 17.170 1.00 89.12 274 LEU A O 1
ATOM 2274 N N . ASP A 1 275 ? -7.230 -4.487 19.274 1.00 84.12 275 ASP A N 1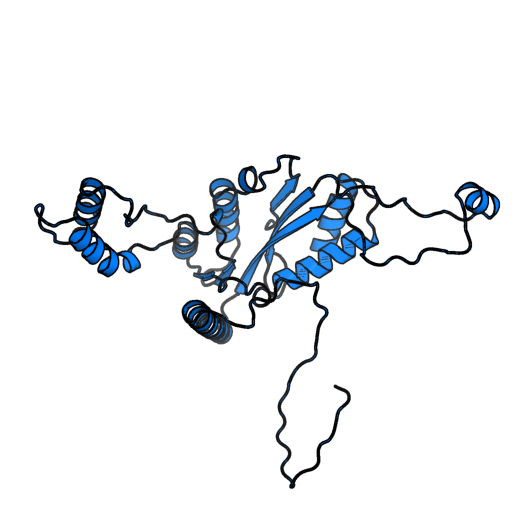
ATOM 2275 C CA . ASP A 1 275 ? -7.092 -5.778 19.967 1.00 84.12 275 ASP A CA 1
ATOM 2276 C C . ASP A 1 275 ? -8.374 -6.641 19.959 1.00 84.12 275 ASP A C 1
ATOM 2278 O O . ASP A 1 275 ? -8.383 -7.742 20.515 1.00 84.12 275 ASP A O 1
ATOM 2282 N N . LYS A 1 276 ? -9.472 -6.145 19.374 1.00 72.75 276 LYS A N 1
ATOM 2283 C CA . LYS A 1 276 ? -10.771 -6.837 19.286 1.00 72.75 276 LYS A CA 1
ATOM 2284 C C . LYS A 1 276 ? -10.942 -7.591 17.975 1.00 72.75 276 LYS A C 1
ATOM 2286 O O . LYS A 1 276 ? -11.539 -8.689 18.034 1.00 72.75 276 LYS A O 1
#

Radius of gyration: 25.37 Å; chains: 1; bounding box: 68×48×72 Å

Sequence (276 aa):
MKMCMEKDKGKVKIYVLLFCRYLKRSRKSHLIERDDIIRWRCRYLTSIKEYRSQGKPIYYLDETWVNEGHTKEKVWVDTDIKNRRQAFTEGLSTGLKNPSGKGKRLIVLHIGSELSFVNEGLLLFEGRNTEDYHEEMNASVFENWFSNILQKLPKNAVIVMDNAAYHSRKLEKIPTTSSKKKDMQEWLKIKNIPFNLEMVRSELLHLIRLNKNEYKMYVTDGMAKTNGQIVLRLPPYHCELNPIEKTWAQVKNEVALKNTFKLKEVENLLLQALDK

pLDDT: mean 79.29, std 21.34, range [24.64, 98.5]

Organism: NCBI:txid50390